Protein AF-A0A0E3RND2-F1 (afdb_monomer)

Sequence (293 aa):
MQECDFSSIGVKERQDIEEWVEKNPEILDEDLLIIQKEFDGFDDTNERLDLLALDVEGNIVVIELKRDDSGTDVNWQAIKYAAYCSTLNNDDILEIYSDYLGKVGVNSEFTKAEASKKIAEFLGTSEDDLSLNAKQRIILVTKQYRKEVLATVMWLLDNDIDVKCVRIQPYKDENTGSLYLIPTVILPPPNTEDYRIKKNEIRREQEARKKRSKFNFGMVDIQEGAELVFSQDENIKAKVVDDHHIEYNGEITSLSRSAQKILNTKYPVSGTASWKYEGETLDKRRRRFKPME

Mean predicted aligned error: 12.18 Å

Solvent-accessible surface area (backbone atoms only — not comparable to full-atom values): 16240 Å² total; per-residue (Å²): 113,44,82,56,53,48,73,82,73,72,55,42,46,74,86,40,53,47,53,49,40,67,75,41,40,58,63,73,79,48,72,55,47,75,36,38,66,59,47,50,93,51,84,99,54,91,58,63,44,53,33,35,28,30,38,60,77,33,25,36,30,37,36,43,75,38,69,50,60,85,62,83,57,52,70,59,51,52,52,49,51,34,58,60,56,63,72,48,48,60,69,55,52,25,45,49,27,10,55,38,47,20,69,73,50,81,78,44,91,47,44,50,67,60,32,37,49,54,50,16,63,67,48,74,54,52,65,92,71,71,62,51,41,88,49,60,32,37,36,43,35,24,52,43,82,50,70,67,55,55,51,51,47,52,52,38,48,77,65,78,41,52,55,37,33,35,31,44,44,44,27,37,28,87,88,78,67,48,78,45,77,48,60,42,67,62,33,69,48,84,93,43,60,71,61,48,55,53,52,49,52,53,49,52,51,50,50,55,58,68,71,48,74,82,81,45,33,63,72,54,77,44,57,72,65,41,70,32,27,32,66,94,44,72,86,45,61,32,30,30,69,47,53,66,34,27,34,44,95,90,39,82,39,39,52,30,59,51,46,20,61,75,67,73,46,94,60,92,49,63,19,44,65,39,30,20,49,96,91,38,32,44,49,58,46,43,61,70,57,43,77,88,127

InterPro domains:
  IPR011856 tRNA endonuclease-like domain superfamily [G3DSA:3.40.1350.10] (11-158)

Radius of gyration: 28.82 Å; Cα contacts (8 Å, |Δi|>4): 464; chains: 1; bounding box: 74×38×82 Å

Secondary structure (DSSP, 8-state):
-EE--GGGGT--IIIIIIHHHHH-GGGGSS-EEEEEEEE---TT----EEEEEEETTS-EEEEEEESSS--SSHHHHHHHHHHHHTT--HHHHHHHHHHHHHHHTTT----HHHHHHHHHHHHTS-GGG----SSEEEEEEES---HHHHHHHHHHHTTT-EEEEEEEEEEE-TTT--EEEEEEEEESPTT-HHHHHHHHHHHHHHHHHHHSPPP-SGGGT--TT-EEEETTEEEEEEEE-SSS-EEETTEEE-HHHHHHHHTT-SS---HHHHEEETTEEHHHHHHHHS---

Foldseek 3Di:
DAFDACVVVVHDWQVHVLVVCQVCVCLLVFQKAWQDAQDQPFPPDRHTQGTWIAGLQQAIEGEAEDRAAPDPPRVVSQVVVQVRCLPDFLVNSLVSRQVRCCVVPPRDRRHSVNSLVVSCVSNVHDSVPDDHHPHYAYEYEYQDYDPVRVVVVVVCLLVVHHYWYKHWIWDADPVPRDIDIRIDTPPPHPPCPVVSVVSVVVVVVVVVVVPDDDQFCVLLPHDFQAKKAFPVGRVFIWGHHGRAWIQGPNDIDGLQVVQCVVVVDPDTDDSQQGIDGPNDGNVVSNVVSDPDD

Structure (mmCIF, N/CA/C/O backbone):
data_AF-A0A0E3RND2-F1
#
_entry.id   AF-A0A0E3RND2-F1
#
loop_
_atom_site.group_PDB
_atom_site.id
_atom_site.type_symbol
_atom_site.label_atom_id
_atom_site.label_alt_id
_atom_site.label_comp_id
_atom_site.label_asym_id
_atom_site.label_entity_id
_atom_site.label_seq_id
_atom_site.pdbx_PDB_ins_code
_atom_site.Cartn_x
_atom_site.Cartn_y
_atom_site.Cartn_z
_atom_site.occupancy
_atom_site.B_iso_or_equiv
_atom_site.auth_seq_id
_atom_site.auth_comp_id
_atom_site.auth_asym_id
_atom_site.auth_atom_id
_atom_site.pdbx_PDB_model_num
ATOM 1 N N . MET A 1 1 ? -32.320 -10.433 6.751 1.00 83.06 1 MET A N 1
ATOM 2 C CA . MET A 1 1 ? -31.322 -9.348 6.667 1.00 83.06 1 MET A CA 1
ATOM 3 C C . MET A 1 1 ? -31.721 -8.406 5.550 1.00 83.06 1 MET A C 1
ATOM 5 O O . MET A 1 1 ? -31.913 -8.873 4.432 1.00 83.06 1 MET A O 1
ATOM 9 N N . GLN A 1 2 ? -31.875 -7.122 5.855 1.00 88.31 2 GLN A N 1
ATOM 10 C CA . GLN A 1 2 ? -32.164 -6.073 4.881 1.00 88.31 2 GLN A CA 1
ATOM 11 C C . GLN A 1 2 ? -30.957 -5.142 4.779 1.00 88.31 2 GLN A C 1
ATOM 13 O O . GLN A 1 2 ? -30.378 -4.765 5.798 1.00 88.31 2 GLN A O 1
ATOM 18 N N . GLU A 1 3 ? -30.577 -4.795 3.553 1.00 91.31 3 GLU A N 1
ATOM 19 C CA . GLU A 1 3 ? -29.554 -3.784 3.298 1.00 91.31 3 GLU A CA 1
ATOM 20 C C . GLU A 1 3 ? -30.018 -2.419 3.828 1.00 91.31 3 GLU A C 1
ATOM 22 O O . GLU A 1 3 ? -31.177 -2.040 3.645 1.00 91.31 3 GLU A O 1
ATOM 27 N N . CYS A 1 4 ? -29.126 -1.678 4.484 1.00 89.94 4 CYS A N 1
ATOM 28 C CA . CYS A 1 4 ? -29.426 -0.342 4.996 1.00 89.94 4 CYS A CA 1
ATOM 29 C C . CYS A 1 4 ? -28.261 0.635 4.785 1.00 89.94 4 CYS A C 1
ATOM 31 O O . CYS A 1 4 ? -27.182 0.260 4.331 1.00 89.94 4 CYS A O 1
ATOM 33 N N . ASP A 1 5 ? -28.465 1.901 5.145 1.00 88.50 5 ASP A N 1
ATOM 34 C CA . ASP A 1 5 ? -27.405 2.910 5.186 1.00 88.50 5 ASP A CA 1
ATOM 35 C C . ASP A 1 5 ? -26.935 3.116 6.619 1.00 88.50 5 ASP A C 1
ATOM 37 O O . ASP A 1 5 ? -27.767 3.205 7.520 1.00 88.50 5 ASP A O 1
ATOM 41 N N . PHE A 1 6 ? -25.633 3.303 6.844 1.00 88.00 6 PHE A N 1
ATOM 42 C CA . PHE A 1 6 ? -25.106 3.635 8.174 1.00 88.00 6 PHE A CA 1
ATOM 43 C C . PHE A 1 6 ? -25.811 4.845 8.808 1.00 88.00 6 PHE A C 1
ATOM 45 O O . PHE A 1 6 ? -26.151 4.824 9.989 1.00 88.00 6 PHE A O 1
ATOM 52 N N . SER A 1 7 ? -26.105 5.876 8.011 1.00 86.69 7 SER A N 1
ATOM 53 C CA . SER A 1 7 ? -26.852 7.059 8.453 1.00 86.69 7 SER A CA 1
ATOM 54 C C . SER A 1 7 ? -28.263 6.718 8.947 1.00 86.69 7 SER A C 1
ATOM 56 O O . SER A 1 7 ? -28.707 7.274 9.949 1.00 86.69 7 SER A O 1
ATOM 58 N N . SER A 1 8 ? -28.948 5.774 8.292 1.00 86.69 8 SER A N 1
ATOM 59 C CA . SER A 1 8 ? -30.318 5.362 8.634 1.00 86.69 8 SER A CA 1
ATOM 60 C C . SER A 1 8 ? -30.421 4.616 9.968 1.00 86.69 8 SER A C 1
ATOM 62 O O . SER A 1 8 ? -31.479 4.610 10.593 1.00 86.69 8 SER A O 1
ATOM 64 N N . ILE A 1 9 ? -29.317 4.022 10.427 1.00 87.44 9 ILE A N 1
ATOM 65 C CA . ILE A 1 9 ? -29.228 3.260 11.681 1.00 87.44 9 ILE A CA 1
ATOM 66 C C . ILE A 1 9 ? -28.417 3.986 12.764 1.00 87.44 9 ILE A C 1
ATOM 68 O O . ILE A 1 9 ? -28.124 3.400 13.801 1.00 87.44 9 ILE A O 1
ATOM 72 N N . GLY A 1 10 ? -28.073 5.260 12.547 1.00 87.62 10 GLY A N 1
ATOM 73 C CA . GLY A 1 10 ? -27.376 6.092 13.534 1.00 87.62 10 GLY A CA 1
ATOM 74 C C . GLY A 1 10 ? -25.893 5.766 13.723 1.00 87.62 10 GLY A C 1
ATOM 75 O O . GLY A 1 10 ? -25.282 6.309 14.640 1.00 87.62 10 GLY A O 1
ATOM 76 N N . VAL A 1 11 ? -25.323 4.935 12.851 1.00 88.38 11 VAL A N 1
ATOM 77 C CA . VAL A 1 11 ? -23.917 4.528 12.892 1.00 88.38 11 VAL A CA 1
ATOM 78 C C . VAL A 1 11 ? -23.023 5.685 12.459 1.00 88.38 11 VAL A C 1
ATOM 80 O O . VAL A 1 11 ? -23.300 6.402 11.484 1.00 88.38 11 VAL A O 1
ATOM 83 N N . LYS A 1 12 ? -21.938 5.878 13.198 1.00 89.00 12 LYS A N 1
ATOM 84 C CA . LYS A 1 12 ? -20.937 6.918 12.991 1.00 89.00 12 LYS A CA 1
ATOM 85 C C . LYS A 1 12 ? -19.584 6.296 12.682 1.00 89.00 12 LYS A C 1
ATOM 87 O O . LYS A 1 12 ? -19.264 5.201 13.114 1.00 89.00 12 LYS A O 1
ATOM 92 N N . GLU A 1 13 ? -18.783 7.047 11.941 1.00 87.44 13 GLU A N 1
ATOM 93 C CA . GLU A 1 13 ? -17.461 6.623 11.478 1.00 87.44 13 GLU A CA 1
ATOM 94 C C . GLU A 1 13 ? -16.547 6.230 12.646 1.00 87.44 13 GLU A C 1
ATOM 96 O O . GLU A 1 13 ? -16.259 5.054 12.818 1.00 87.44 13 GLU A O 1
ATOM 101 N N . ARG A 1 14 ? -16.222 7.184 13.524 1.00 88.25 14 ARG A N 1
ATOM 102 C CA . ARG A 1 14 ? -15.318 6.960 14.664 1.00 88.25 14 ARG A CA 1
ATOM 103 C C . ARG A 1 14 ? -15.918 6.146 15.806 1.00 88.25 14 ARG A C 1
ATOM 105 O O . ARG A 1 14 ? -15.252 5.328 16.413 1.00 88.25 14 ARG A O 1
ATOM 112 N N . GLN A 1 15 ? -17.188 6.391 16.139 1.00 88.81 15 GLN A N 1
ATOM 113 C CA . GLN A 1 15 ? -17.800 5.778 17.331 1.00 88.81 15 GLN A CA 1
ATOM 114 C C . GLN A 1 15 ? -18.194 4.314 17.117 1.00 88.81 15 GLN A C 1
ATOM 116 O O . GLN A 1 15 ? -18.421 3.614 18.099 1.00 88.81 15 GLN A O 1
ATOM 121 N N . ASP A 1 16 ? -18.308 3.873 15.862 1.00 91.56 16 ASP A N 1
ATOM 122 C CA . ASP A 1 16 ? -18.835 2.552 15.536 1.00 91.56 16 ASP A CA 1
ATOM 123 C C . ASP A 1 16 ? -17.977 1.836 14.481 1.00 91.56 16 ASP A C 1
ATOM 125 O O . ASP A 1 16 ? -17.440 0.774 14.769 1.00 91.56 16 ASP A O 1
ATOM 129 N N . ILE A 1 17 ? -17.819 2.392 13.270 1.00 91.25 17 ILE A N 1
ATOM 130 C CA . ILE A 1 17 ? -17.123 1.695 12.167 1.00 91.25 17 ILE A CA 1
ATOM 131 C C . ILE A 1 17 ? -15.656 1.443 12.518 1.00 91.25 17 ILE A C 1
ATOM 133 O O . ILE A 1 17 ? -15.181 0.319 12.374 1.00 91.25 17 ILE A O 1
ATOM 137 N N . GLU A 1 18 ? -14.967 2.471 13.007 1.00 94.19 18 GLU A N 1
ATOM 138 C CA . GLU A 1 18 ? -13.580 2.387 13.462 1.00 94.19 18 GLU A CA 1
ATOM 139 C C . GLU A 1 18 ? -13.417 1.367 14.585 1.00 94.19 18 GLU A C 1
ATOM 141 O O . GLU A 1 18 ? -12.589 0.473 14.472 1.00 94.19 18 GLU A O 1
ATOM 146 N N . GLU A 1 19 ? -14.284 1.403 15.598 1.00 93.88 19 GLU A N 1
ATOM 147 C CA . GLU A 1 19 ? -14.299 0.429 16.696 1.00 93.88 19 GLU A CA 1
ATOM 148 C C . GLU A 1 19 ? -14.520 -1.015 16.222 1.00 93.88 19 GLU A C 1
ATOM 150 O O . GLU A 1 19 ? -13.986 -1.957 16.812 1.00 93.88 19 GLU A O 1
ATOM 155 N N . TRP A 1 20 ? -15.347 -1.222 15.195 1.00 93.75 20 TRP A N 1
ATOM 156 C CA . TRP A 1 20 ? -15.603 -2.556 14.652 1.00 93.75 20 TRP A CA 1
ATOM 157 C C . TRP A 1 20 ? -14.411 -3.094 13.872 1.00 93.75 20 TRP A C 1
ATOM 159 O O . TRP A 1 20 ? -14.066 -4.262 14.060 1.00 93.75 20 TRP A O 1
ATOM 169 N N . VAL A 1 21 ? -13.797 -2.255 13.032 1.00 94.81 21 VAL A N 1
ATOM 170 C CA . VAL A 1 21 ? -12.615 -2.613 12.237 1.00 94.81 21 VAL A CA 1
ATOM 171 C C . VAL A 1 21 ? -11.393 -2.787 13.136 1.00 94.81 21 VAL A C 1
ATOM 173 O O . VAL A 1 21 ? -10.654 -3.744 12.959 1.00 94.81 21 VAL A O 1
ATOM 176 N N . GLU A 1 22 ? -11.211 -1.933 14.143 1.00 95.38 22 GLU A N 1
ATOM 177 C CA . GLU A 1 22 ? -10.136 -2.047 15.134 1.00 95.38 22 GLU A CA 1
ATOM 178 C C . GLU A 1 22 ? -10.171 -3.404 15.856 1.00 95.38 22 GLU A C 1
ATOM 180 O O . GLU A 1 22 ? -9.142 -4.054 16.024 1.00 95.38 22 GLU A O 1
ATOM 185 N N . LYS A 1 23 ? -11.367 -3.845 16.269 1.00 93.69 23 LYS A N 1
ATOM 186 C CA . LYS A 1 23 ? -11.555 -5.096 17.023 1.00 93.69 23 LYS A CA 1
ATOM 187 C C . LYS A 1 23 ? -11.564 -6.349 16.155 1.00 93.69 23 LYS A C 1
ATOM 189 O O . LYS A 1 23 ? -11.345 -7.429 16.694 1.00 93.69 23 LYS A O 1
ATOM 194 N N . ASN A 1 24 ? -11.884 -6.214 14.870 1.00 93.75 24 ASN A N 1
ATOM 195 C CA . ASN A 1 24 ? -12.030 -7.328 13.931 1.00 93.75 24 ASN A CA 1
ATOM 196 C C . ASN A 1 24 ? -11.416 -6.944 12.570 1.00 93.75 24 ASN A C 1
ATOM 198 O O . ASN A 1 24 ? -12.145 -6.825 11.574 1.00 93.75 24 ASN A O 1
ATOM 202 N N . PRO A 1 25 ? -10.099 -6.673 12.507 1.00 94.44 25 PRO A N 1
ATOM 203 C CA . PRO A 1 25 ? -9.454 -6.182 11.292 1.00 94.44 25 PRO A CA 1
ATOM 204 C C . PRO A 1 25 ? -9.513 -7.185 10.131 1.00 94.44 25 PRO A C 1
ATOM 206 O O . PRO A 1 25 ? -9.449 -6.774 8.973 1.00 94.44 25 PRO A O 1
ATOM 209 N N . GLU A 1 26 ? -9.749 -8.472 10.410 1.00 92.06 26 GLU A N 1
ATOM 210 C CA . GLU A 1 26 ? -9.961 -9.527 9.414 1.00 92.06 26 GLU A CA 1
ATOM 211 C C . GLU A 1 26 ? -11.139 -9.245 8.468 1.00 9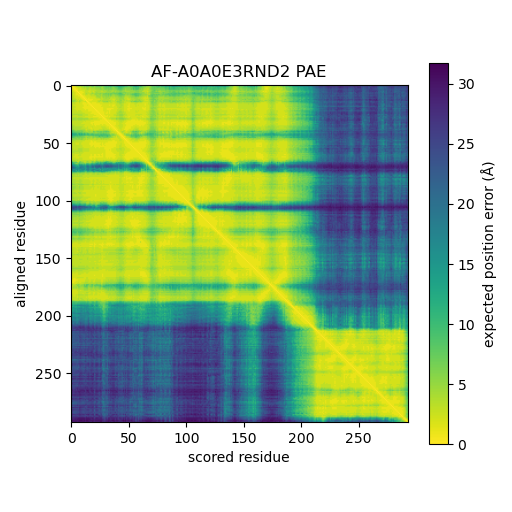2.06 26 GLU A C 1
ATOM 213 O O . GLU A 1 26 ? -11.201 -9.781 7.359 1.00 92.06 26 GLU A O 1
ATOM 218 N N . ILE A 1 27 ? -12.061 -8.351 8.853 1.00 92.88 27 ILE A N 1
ATOM 219 C CA . ILE A 1 27 ? -13.128 -7.870 7.969 1.00 92.88 27 ILE A CA 1
ATOM 220 C C . ILE A 1 27 ? -12.576 -7.196 6.701 1.00 92.88 27 ILE A C 1
ATOM 222 O O . ILE A 1 27 ? -13.283 -7.083 5.701 1.00 92.88 27 ILE A O 1
ATOM 226 N N . LEU A 1 28 ? -11.319 -6.751 6.712 1.00 94.44 28 LEU A N 1
ATOM 227 C CA . LEU A 1 28 ? -10.659 -6.137 5.565 1.00 94.44 28 LEU A CA 1
ATOM 228 C C . LEU A 1 28 ? -10.070 -7.155 4.581 1.00 94.44 28 LEU A C 1
ATOM 230 O O . LEU A 1 28 ? -9.438 -6.735 3.612 1.00 94.44 28 LEU A O 1
ATOM 234 N N . ASP A 1 29 ? -10.326 -8.456 4.768 1.00 92.00 29 ASP A N 1
ATOM 235 C CA . ASP A 1 29 ? -9.852 -9.548 3.902 1.00 92.00 29 ASP A CA 1
ATOM 236 C C . ASP A 1 29 ? -8.314 -9.640 3.865 1.00 92.00 29 ASP A C 1
ATOM 238 O O . ASP A 1 29 ? -7.711 -9.766 2.799 1.00 92.00 29 ASP A O 1
ATOM 242 N N . GLU A 1 30 ? -7.677 -9.448 5.025 1.00 91.75 30 GLU A N 1
ATOM 243 C CA . GLU A 1 30 ? -6.247 -9.665 5.278 1.00 91.75 30 GLU A CA 1
ATOM 244 C C . GLU A 1 30 ? -5.940 -9.681 6.785 1.00 91.75 30 GLU A C 1
ATOM 246 O O . GLU A 1 30 ? -6.685 -9.109 7.582 1.00 91.75 30 GLU A O 1
ATOM 251 N N . ASP A 1 31 ? -4.836 -10.330 7.160 1.00 94.06 31 ASP A N 1
ATOM 252 C CA . ASP A 1 31 ? -4.337 -10.348 8.535 1.00 94.06 31 ASP A CA 1
ATOM 253 C C . ASP A 1 31 ? -3.589 -9.042 8.830 1.00 94.06 31 ASP A C 1
ATOM 255 O O . ASP A 1 31 ? -2.583 -8.722 8.189 1.00 94.06 31 ASP A O 1
ATOM 259 N N . LEU A 1 32 ? -4.090 -8.285 9.806 1.00 97.88 32 LEU A N 1
ATOM 260 C CA . LEU A 1 32 ? -3.548 -6.988 10.202 1.00 97.88 32 LEU A CA 1
ATOM 261 C C . LEU A 1 32 ? -3.438 -6.895 11.718 1.00 97.88 32 LEU A C 1
ATOM 263 O O . LEU A 1 32 ? -4.357 -7.265 12.450 1.00 97.88 32 LEU A O 1
ATOM 267 N N . LEU A 1 33 ? -2.337 -6.313 12.179 1.00 97.50 33 LEU A N 1
ATOM 268 C CA . LEU A 1 33 ? -2.148 -5.936 13.570 1.00 97.50 33 LEU A CA 1
ATOM 269 C C . LEU A 1 33 ? -2.404 -4.441 13.719 1.00 97.50 33 LEU A C 1
ATOM 271 O O . LEU A 1 33 ? -1.578 -3.633 13.302 1.00 97.50 33 LEU A O 1
ATOM 275 N N . ILE A 1 34 ? -3.529 -4.065 14.328 1.00 98.06 34 ILE A N 1
ATOM 276 C CA . ILE A 1 34 ? -3.797 -2.662 14.660 1.00 98.06 34 ILE A CA 1
ATOM 277 C C . ILE A 1 34 ? -2.817 -2.211 15.743 1.00 98.06 34 ILE A C 1
ATOM 279 O O . ILE A 1 34 ? -2.791 -2.777 16.840 1.00 98.06 34 ILE A O 1
ATOM 283 N N . ILE A 1 35 ? -2.025 -1.186 15.426 1.00 97.25 35 ILE A N 1
ATOM 284 C CA . ILE A 1 35 ? -1.013 -0.632 16.330 1.00 97.25 35 ILE A CA 1
ATOM 285 C C . ILE A 1 35 ? -1.387 0.740 16.889 1.00 97.25 35 ILE A C 1
ATOM 287 O O . ILE A 1 35 ? -0.809 1.143 17.892 1.00 97.25 35 ILE A O 1
ATOM 291 N N . GLN A 1 36 ? -2.331 1.456 16.269 1.00 96.56 36 GLN A N 1
ATOM 292 C CA . GLN A 1 36 ? -2.868 2.716 16.785 1.00 96.56 36 GLN A CA 1
ATOM 293 C C . GLN A 1 36 ? -4.228 3.052 16.165 1.00 96.56 36 GLN A C 1
ATOM 295 O O . GLN A 1 36 ? -4.506 2.689 15.021 1.00 96.56 36 GLN A O 1
ATOM 300 N N . LYS A 1 37 ? -5.032 3.817 16.910 1.00 95.25 37 LYS A N 1
ATOM 301 C CA . LYS A 1 37 ? -6.291 4.423 16.466 1.00 95.25 37 LYS A CA 1
ATOM 302 C C . LYS A 1 37 ? -6.276 5.934 16.697 1.00 95.25 37 LYS A C 1
ATOM 304 O O . LYS A 1 37 ? -5.721 6.389 17.696 1.00 95.25 37 LYS A O 1
ATOM 309 N N . GLU A 1 38 ? -6.877 6.694 15.784 1.00 93.44 38 GLU A N 1
ATOM 310 C CA . GLU A 1 38 ? -6.841 8.163 15.754 1.00 93.44 38 GLU A CA 1
ATOM 311 C C . GLU A 1 38 ? -5.406 8.725 15.894 1.00 93.44 38 GLU A C 1
ATOM 313 O O . GLU A 1 38 ? -5.168 9.652 16.671 1.00 93.44 38 GLU A O 1
ATOM 318 N N . PHE A 1 39 ? -4.434 8.155 15.167 1.00 92.62 39 PHE A N 1
ATOM 319 C CA . PHE A 1 39 ? -3.025 8.549 15.275 1.00 92.62 39 PHE A CA 1
ATOM 320 C C . PHE A 1 39 ? -2.820 10.009 14.856 1.00 92.62 39 PHE A C 1
ATOM 322 O O . PHE A 1 39 ? -3.132 10.384 13.725 1.00 92.62 39 PHE A O 1
ATOM 329 N N . ASP A 1 40 ? -2.266 10.810 15.767 1.00 91.00 40 ASP A N 1
ATOM 330 C CA . ASP A 1 40 ? -2.041 12.250 15.615 1.00 91.00 40 ASP A CA 1
ATOM 331 C C . ASP A 1 40 ? -0.579 12.671 15.848 1.00 91.00 40 ASP A C 1
ATOM 333 O O . ASP A 1 40 ? -0.290 13.854 16.003 1.00 91.00 40 ASP A O 1
ATOM 337 N N . GLY A 1 41 ? 0.362 11.720 15.823 1.00 85.25 41 GLY A N 1
ATOM 338 C CA . GLY A 1 41 ? 1.800 11.958 16.011 1.00 85.25 41 GLY A CA 1
ATOM 339 C C . GLY A 1 41 ? 2.506 12.606 14.814 1.00 85.25 41 GLY A C 1
ATOM 340 O O . GLY A 1 41 ? 3.685 12.351 14.589 1.00 85.25 41 GLY A O 1
ATOM 341 N N . PHE A 1 42 ? 1.787 13.386 14.009 1.00 86.31 42 PHE A N 1
ATOM 342 C CA . PHE A 1 42 ? 2.324 14.072 12.839 1.00 86.31 42 PHE A CA 1
ATOM 343 C C . PHE A 1 42 ? 2.737 15.502 13.207 1.00 86.31 42 PHE A C 1
ATOM 345 O O . PHE A 1 42 ? 1.941 16.262 13.760 1.00 86.31 42 PHE A O 1
ATOM 352 N N . ASP A 1 43 ? 3.963 15.893 12.860 1.00 80.81 43 ASP A N 1
ATOM 353 C CA . ASP A 1 43 ? 4.470 17.238 13.143 1.00 80.81 43 ASP A CA 1
ATOM 354 C 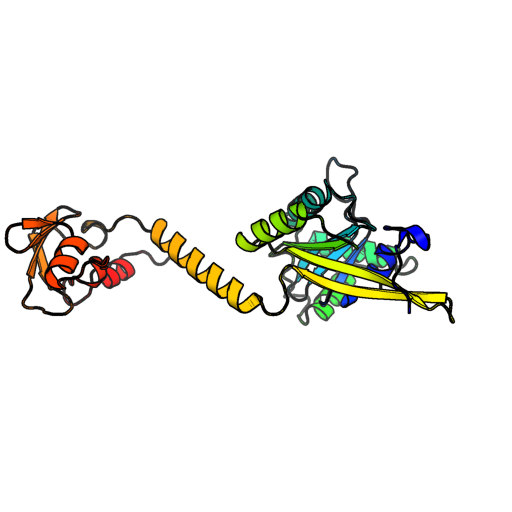C . ASP A 1 43 ? 3.656 18.334 12.430 1.00 80.81 43 ASP A C 1
ATOM 356 O O . ASP A 1 43 ? 3.209 18.176 11.291 1.00 80.81 43 ASP A O 1
ATOM 360 N N . ASP A 1 44 ? 3.499 19.479 13.102 1.00 82.38 44 ASP A N 1
ATOM 361 C CA . ASP A 1 44 ? 2.904 20.710 12.561 1.00 82.38 44 ASP A CA 1
ATOM 362 C C . ASP A 1 44 ? 1.480 20.565 11.974 1.00 82.38 44 ASP A C 1
ATOM 364 O O . ASP A 1 44 ? 1.036 21.386 11.163 1.00 82.38 44 ASP A O 1
ATOM 368 N N . THR A 1 45 ? 0.718 19.554 12.403 1.00 85.06 45 THR A N 1
ATOM 369 C CA . THR A 1 45 ? -0.658 19.326 11.947 1.00 85.06 45 THR A CA 1
ATOM 370 C C . THR A 1 45 ? -1.572 18.819 13.066 1.00 85.06 45 THR A C 1
ATOM 372 O O . THR A 1 45 ? -1.127 18.243 14.047 1.00 85.06 45 THR A O 1
ATOM 375 N N . ASN A 1 46 ? -2.880 19.053 12.922 1.00 85.25 46 ASN A N 1
ATOM 376 C CA . ASN A 1 46 ? -3.919 18.480 13.797 1.00 85.25 46 ASN A CA 1
ATOM 377 C C . ASN A 1 46 ? -4.652 17.318 13.107 1.00 85.25 46 ASN A C 1
ATOM 379 O O . ASN A 1 46 ? -5.786 16.981 13.460 1.00 85.25 46 ASN A O 1
ATOM 383 N N . GLU A 1 47 ? -4.055 16.789 12.043 1.00 89.31 47 GLU A N 1
ATOM 384 C CA . GLU A 1 47 ? -4.608 15.674 11.297 1.00 89.31 47 GLU A CA 1
ATOM 385 C C . GLU A 1 47 ? -4.539 14.379 12.095 1.00 89.31 47 GLU A C 1
ATOM 387 O O . GLU A 1 47 ? -3.673 14.195 12.946 1.00 89.31 47 GLU A O 1
ATOM 392 N N . ARG A 1 48 ? -5.503 13.500 11.821 1.00 90.88 48 ARG A N 1
ATOM 393 C CA . ARG A 1 48 ? -5.651 12.221 12.503 1.00 90.88 48 ARG A CA 1
ATOM 394 C C . ARG A 1 48 ? -5.903 11.146 11.471 1.00 90.88 48 ARG A C 1
ATOM 396 O O . ARG A 1 48 ? -6.820 11.297 10.662 1.00 90.88 48 ARG A O 1
ATOM 403 N N . LEU A 1 49 ? -5.070 10.121 11.514 1.00 93.56 49 LEU A N 1
ATOM 404 C CA . LEU A 1 49 ? -5.261 8.881 10.780 1.00 93.56 49 LEU A CA 1
ATOM 405 C C . LEU A 1 49 ? -6.219 7.994 11.577 1.00 93.56 49 LEU A C 1
ATOM 407 O O . LEU A 1 49 ? -5.969 7.761 12.759 1.00 93.56 49 LEU A O 1
ATOM 411 N N . ASP A 1 50 ? -7.283 7.503 10.940 1.00 95.12 50 ASP A N 1
ATOM 412 C CA . ASP A 1 50 ? -8.302 6.671 11.594 1.00 95.12 50 ASP A CA 1
ATOM 413 C C . ASP A 1 50 ? -7.673 5.417 12.238 1.00 95.12 50 ASP A C 1
ATOM 415 O O . ASP A 1 50 ? -7.735 5.242 13.457 1.00 95.12 50 ASP A O 1
ATOM 419 N N . LEU A 1 51 ? -6.997 4.568 11.450 1.00 97.38 51 LEU A N 1
ATOM 420 C CA . LEU A 1 51 ? -6.320 3.365 11.947 1.00 97.38 51 LEU A CA 1
ATOM 421 C C . LEU A 1 51 ? -4.936 3.180 11.309 1.00 97.38 51 LEU A C 1
ATOM 423 O O . LEU A 1 51 ? -4.760 3.288 10.093 1.00 97.38 51 LEU A O 1
ATOM 427 N N . LEU A 1 52 ? -3.956 2.836 12.143 1.00 98.06 52 LEU A N 1
ATOM 428 C CA . LEU A 1 52 ? -2.605 2.459 11.736 1.00 98.06 52 LEU A CA 1
ATOM 429 C C . LEU A 1 52 ? -2.363 0.994 12.099 1.00 98.06 52 LEU A C 1
ATOM 431 O O . LEU A 1 52 ? -2.603 0.581 13.238 1.00 98.06 52 LEU A O 1
ATOM 435 N N . ALA A 1 53 ? -1.865 0.218 11.144 1.00 98.50 53 ALA A N 1
ATOM 436 C CA . ALA A 1 53 ? -1.649 -1.211 11.312 1.00 98.50 53 ALA A CA 1
ATOM 437 C C . ALA A 1 53 ? -0.313 -1.681 10.727 1.00 98.50 53 ALA A C 1
ATOM 439 O O . ALA A 1 53 ? 0.348 -0.954 9.984 1.00 98.50 53 ALA A O 1
ATOM 440 N N . LEU A 1 54 ? 0.054 -2.917 11.056 1.00 98.38 54 LEU A N 1
ATOM 441 C CA . LEU A 1 54 ? 1.087 -3.691 10.376 1.00 98.38 54 LEU A CA 1
ATOM 442 C C . LEU A 1 54 ? 0.441 -4.851 9.619 1.00 98.38 54 LEU A C 1
ATOM 444 O O . LEU A 1 54 ? -0.484 -5.482 10.133 1.00 98.38 54 LEU A O 1
ATOM 448 N N . ASP A 1 55 ? 0.946 -5.149 8.426 1.00 97.19 55 ASP A N 1
ATOM 449 C CA . ASP A 1 55 ? 0.662 -6.420 7.759 1.00 97.19 55 ASP A CA 1
ATOM 450 C C . ASP A 1 55 ? 1.645 -7.517 8.178 1.00 97.19 55 ASP A C 1
ATOM 452 O O . ASP A 1 55 ? 2.611 -7.269 8.899 1.00 97.19 55 ASP A O 1
ATOM 456 N N . VAL A 1 56 ? 1.400 -8.742 7.714 1.00 93.94 56 VAL A N 1
ATOM 457 C CA . VAL A 1 56 ? 2.217 -9.926 8.031 1.00 93.94 56 VAL A CA 1
ATOM 458 C C . VAL A 1 56 ? 3.672 -9.846 7.548 1.00 93.94 56 VAL A C 1
ATOM 460 O O . VAL A 1 56 ? 4.487 -10.666 7.957 1.00 93.94 56 VAL A O 1
ATOM 463 N N . GLU A 1 57 ? 4.020 -8.880 6.692 1.00 94.50 57 GLU A N 1
ATOM 464 C CA . GLU A 1 57 ? 5.401 -8.605 6.271 1.00 94.50 57 GLU A CA 1
ATOM 465 C C . GLU A 1 57 ? 6.051 -7.474 7.093 1.00 94.50 57 GLU A C 1
ATOM 467 O O . GLU A 1 57 ? 7.211 -7.134 6.866 1.00 94.50 57 GLU A O 1
ATOM 472 N N . GLY A 1 58 ? 5.323 -6.877 8.042 1.00 94.19 58 GLY A N 1
ATOM 473 C CA . GLY A 1 58 ? 5.789 -5.764 8.864 1.00 94.19 58 GLY A CA 1
ATOM 474 C C . GLY A 1 58 ? 5.693 -4.404 8.172 1.00 94.19 58 GLY A C 1
ATOM 475 O O . GLY A 1 58 ? 6.248 -3.428 8.680 1.00 94.19 58 GLY A O 1
ATOM 476 N N . ASN A 1 59 ? 5.008 -4.299 7.029 1.00 97.81 59 ASN A N 1
ATOM 477 C CA . ASN A 1 59 ? 4.784 -3.017 6.363 1.00 97.81 59 ASN A CA 1
ATOM 478 C C . ASN A 1 59 ? 3.718 -2.211 7.105 1.00 97.81 59 ASN A C 1
ATOM 480 O O . ASN A 1 59 ? 2.739 -2.769 7.602 1.00 97.81 59 ASN A O 1
ATOM 484 N N . ILE A 1 60 ? 3.866 -0.885 7.115 1.00 98.06 60 ILE A N 1
ATOM 485 C CA . ILE A 1 60 ? 2.822 -0.015 7.653 1.00 98.06 60 ILE A CA 1
ATOM 486 C C . ILE A 1 60 ? 1.627 0.001 6.706 1.00 98.06 60 ILE A C 1
ATOM 488 O O . ILE A 1 60 ? 1.765 0.209 5.498 1.00 98.06 60 ILE A O 1
ATOM 492 N N . VAL A 1 61 ? 0.443 -0.146 7.286 1.00 98.44 61 VAL A N 1
ATOM 493 C CA . VAL A 1 61 ? -0.838 -0.055 6.602 1.00 98.44 61 VAL A CA 1
ATOM 494 C C . VAL A 1 61 ? -1.630 1.108 7.190 1.00 98.44 61 VAL A C 1
ATOM 496 O O . VAL A 1 61 ? -2.001 1.107 8.363 1.00 98.44 61 VAL A O 1
ATOM 499 N N . VAL A 1 62 ? -1.880 2.114 6.358 1.00 97.50 62 VAL A N 1
ATOM 500 C CA . VAL A 1 62 ? -2.727 3.271 6.665 1.00 97.50 62 VAL A CA 1
ATOM 501 C C . VAL A 1 62 ? -4.153 2.928 6.261 1.00 97.50 62 VAL A C 1
ATOM 503 O O . VAL A 1 62 ? -4.410 2.669 5.084 1.00 97.50 62 VAL A O 1
ATOM 506 N N . ILE A 1 63 ? -5.082 2.922 7.212 1.00 97.06 63 ILE A N 1
ATOM 507 C CA . ILE A 1 63 ? -6.472 2.537 6.973 1.00 97.06 63 ILE A CA 1
ATOM 508 C C . ILE A 1 63 ? -7.363 3.753 7.210 1.00 97.06 63 ILE A C 1
ATOM 510 O O . ILE A 1 63 ? -7.404 4.293 8.311 1.00 97.06 63 ILE A O 1
ATOM 514 N N . GLU A 1 64 ? -8.091 4.157 6.171 1.00 94.06 64 GLU A N 1
ATOM 515 C CA . GLU A 1 64 ? -9.007 5.296 6.215 1.00 94.06 64 GLU A CA 1
ATOM 516 C C . GLU A 1 64 ? -10.451 4.863 6.019 1.00 94.06 64 GLU A C 1
ATOM 518 O O . GLU A 1 64 ? -10.786 4.191 5.035 1.00 94.06 64 GLU A O 1
ATOM 523 N N . LEU A 1 65 ? -11.318 5.265 6.947 1.00 92.00 65 LEU A N 1
ATOM 524 C CA . LEU A 1 65 ? -12.694 4.805 7.032 1.00 92.00 65 LEU A CA 1
ATOM 525 C C . LEU A 1 65 ? -13.645 5.933 6.643 1.00 92.00 65 LEU A C 1
ATOM 527 O O . LEU A 1 65 ? -13.511 7.085 7.052 1.00 92.00 65 LEU A O 1
ATOM 531 N N . LYS A 1 66 ? -14.664 5.605 5.847 1.00 87.25 66 LYS A N 1
ATOM 532 C CA . LYS A 1 66 ? -15.765 6.523 5.556 1.00 87.25 66 LYS A CA 1
ATOM 533 C C . LYS A 1 66 ? -17.119 5.868 5.682 1.00 87.25 66 LYS A C 1
ATOM 535 O O . LYS A 1 66 ? -17.368 4.771 5.181 1.00 87.25 66 LYS A O 1
ATOM 540 N N . ARG A 1 67 ? -18.048 6.602 6.289 1.00 84.62 67 ARG A N 1
ATOM 541 C CA . ARG A 1 67 ? -19.447 6.174 6.380 1.00 84.62 67 ARG A CA 1
ATOM 542 C C . ARG A 1 67 ? -20.183 6.203 5.028 1.00 84.62 67 ARG A C 1
ATOM 544 O O . ARG A 1 67 ? -21.111 5.425 4.821 1.00 84.62 67 ARG A O 1
ATOM 551 N N . ASP A 1 68 ? -19.822 7.105 4.122 1.00 78.62 68 ASP A N 1
ATOM 552 C CA . ASP A 1 68 ? -20.510 7.319 2.841 1.00 78.62 68 ASP A CA 1
ATOM 553 C C . ASP A 1 68 ? -19.537 7.748 1.719 1.00 78.62 68 ASP A C 1
ATOM 555 O O . ASP A 1 68 ? -18.318 7.600 1.845 1.00 78.62 68 ASP A O 1
ATOM 559 N N . ASP A 1 69 ? -20.074 8.224 0.591 1.00 69.50 69 ASP A N 1
ATOM 560 C CA . ASP A 1 69 ? -19.325 8.635 -0.601 1.00 69.50 69 ASP A CA 1
ATOM 561 C C . ASP A 1 69 ? -18.894 10.118 -0.597 1.00 69.50 69 ASP A C 1
ATOM 563 O O . ASP A 1 69 ? -18.365 10.605 -1.603 1.00 69.50 69 ASP A O 1
ATOM 567 N N . SER A 1 70 ? -19.069 10.839 0.523 1.00 58.94 70 SER A N 1
ATOM 568 C CA . SER A 1 70 ? -18.785 12.284 0.653 1.00 58.94 70 SER A CA 1
ATOM 569 C C . SER A 1 70 ? -17.312 12.678 0.442 1.00 58.94 70 SER A C 1
ATOM 571 O O . SER A 1 70 ? -16.970 13.859 0.343 1.00 58.94 70 SER A O 1
ATOM 573 N N . GLY A 1 71 ? -16.420 11.697 0.319 1.00 55.75 71 GLY A N 1
ATOM 574 C CA . GLY A 1 71 ? -14.975 11.859 0.318 1.00 55.75 71 GLY A CA 1
ATOM 575 C C . GLY A 1 71 ? -14.363 12.363 -0.984 1.00 55.75 71 GLY A C 1
ATOM 576 O O . GLY A 1 71 ? -13.932 11.563 -1.818 1.00 55.75 71 GLY A O 1
ATOM 577 N N . THR A 1 72 ? -14.285 13.684 -1.177 1.00 53.94 72 THR A N 1
ATOM 578 C CA . THR A 1 72 ? -13.446 14.304 -2.242 1.00 53.94 72 THR A CA 1
ATOM 579 C C . THR A 1 72 ? -11.995 14.428 -1.822 1.00 53.94 72 THR A C 1
ATOM 581 O O . THR A 1 72 ? -11.116 14.337 -2.673 1.00 53.94 72 THR A O 1
ATOM 584 N N . ASP A 1 73 ? -11.758 14.456 -0.513 1.00 61.09 73 ASP A N 1
ATOM 585 C CA . ASP A 1 73 ? -10.429 14.623 0.074 1.00 61.09 73 ASP A CA 1
ATOM 586 C C . ASP A 1 73 ? -9.807 13.318 0.605 1.00 61.09 73 ASP A C 1
ATOM 588 O O . ASP A 1 73 ? -8.627 13.298 0.948 1.00 61.09 73 ASP A O 1
ATOM 592 N N . VAL A 1 74 ? -10.556 12.206 0.604 1.00 61.12 74 VAL A N 1
ATOM 593 C CA . VAL A 1 74 ? -10.139 10.920 1.212 1.00 61.12 74 VAL A CA 1
ATOM 594 C C . VAL A 1 74 ? -8.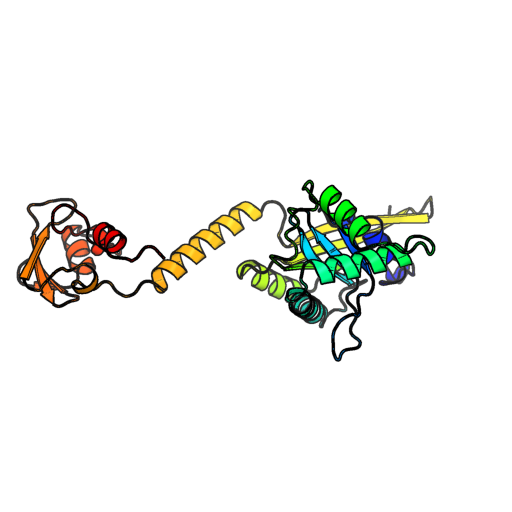854 10.373 0.596 1.00 61.12 74 VAL A C 1
ATOM 596 O O . VAL A 1 74 ? -7.968 9.916 1.310 1.00 61.12 74 VAL A O 1
ATOM 599 N N . ASN A 1 75 ? -8.711 10.479 -0.729 1.00 65.62 75 ASN A N 1
ATOM 600 C CA . ASN A 1 75 ? -7.508 10.008 -1.420 1.00 65.62 75 ASN A CA 1
ATOM 601 C C . ASN A 1 75 ? -6.254 10.748 -0.954 1.00 65.62 75 ASN A C 1
ATOM 603 O O . ASN A 1 75 ? -5.199 10.141 -0.796 1.00 65.62 75 ASN A O 1
ATOM 607 N N . TRP A 1 76 ? -6.354 12.064 -0.760 1.00 76.81 76 TRP A N 1
ATOM 608 C CA . TRP A 1 76 ? -5.193 12.872 -0.411 1.00 76.81 76 TRP A CA 1
ATOM 609 C C . TRP A 1 76 ? -4.797 12.691 1.047 1.00 76.81 76 TRP A C 1
ATOM 611 O O . TRP A 1 76 ? -3.607 12.698 1.335 1.00 76.81 76 TRP A O 1
ATOM 621 N N . GLN A 1 77 ? -5.757 12.478 1.948 1.00 86.06 77 GLN A N 1
ATOM 622 C CA . GLN A 1 77 ? -5.460 12.181 3.350 1.00 86.06 77 GLN A CA 1
ATOM 623 C C . GLN A 1 77 ? -4.665 10.882 3.483 1.00 86.06 77 GLN A C 1
ATOM 625 O O . GLN A 1 77 ? -3.548 10.913 3.990 1.00 86.06 77 GLN A O 1
ATOM 630 N N . ALA A 1 78 ? -5.161 9.784 2.910 1.00 90.69 78 ALA A N 1
ATOM 631 C CA . ALA A 1 78 ? -4.487 8.493 3.011 1.00 90.69 78 ALA A CA 1
ATOM 632 C C . ALA A 1 78 ? -3.069 8.504 2.406 1.00 90.69 78 ALA A C 1
ATOM 634 O O . ALA A 1 78 ? -2.139 7.947 2.985 1.00 90.69 78 ALA A O 1
ATOM 635 N N . ILE A 1 79 ? -2.871 9.189 1.270 1.00 91.94 79 ILE A N 1
ATOM 636 C CA . ILE A 1 79 ? -1.540 9.338 0.654 1.00 91.94 79 ILE A CA 1
ATOM 637 C C . ILE A 1 79 ? -0.605 10.168 1.540 1.00 91.94 79 ILE A C 1
ATOM 639 O O . ILE A 1 79 ? 0.563 9.812 1.691 1.00 91.94 79 ILE A O 1
ATOM 643 N N . LYS A 1 80 ? -1.093 11.270 2.124 1.00 92.00 80 LYS A N 1
ATOM 644 C CA . LYS A 1 80 ? -0.292 12.085 3.047 1.00 92.00 80 LYS A CA 1
ATOM 645 C C . LYS A 1 80 ? 0.124 11.280 4.269 1.00 92.00 80 LYS A C 1
ATOM 647 O O . LYS A 1 80 ? 1.297 11.299 4.614 1.00 92.00 80 LYS A O 1
ATOM 652 N N . TYR A 1 81 ? -0.802 10.536 4.866 1.00 94.19 81 TYR A N 1
ATOM 653 C CA . TYR A 1 81 ? -0.510 9.700 6.025 1.00 94.19 81 TYR A CA 1
ATOM 654 C C . TYR A 1 81 ? 0.484 8.593 5.688 1.00 94.19 81 TYR A C 1
ATOM 656 O O . TYR A 1 81 ? 1.440 8.410 6.431 1.00 94.19 81 TYR A O 1
ATOM 664 N N . ALA A 1 82 ? 0.360 7.939 4.530 1.00 95.12 82 ALA A N 1
ATOM 665 C CA . ALA A 1 82 ? 1.372 6.986 4.075 1.00 95.12 82 ALA A CA 1
ATOM 666 C C . ALA A 1 82 ? 2.753 7.647 3.923 1.00 95.12 82 ALA A C 1
ATOM 668 O O . ALA A 1 82 ? 3.761 7.078 4.335 1.00 95.12 82 ALA A O 1
ATOM 669 N N . ALA A 1 83 ? 2.812 8.872 3.390 1.00 94.19 83 ALA A N 1
ATOM 670 C CA . ALA A 1 83 ? 4.062 9.616 3.282 1.00 94.19 83 ALA A CA 1
ATOM 671 C C . ALA A 1 83 ? 4.641 9.988 4.659 1.00 94.19 83 ALA A C 1
ATOM 673 O O . ALA A 1 83 ? 5.838 9.813 4.866 1.00 94.19 83 ALA A O 1
ATOM 674 N N . TYR A 1 84 ? 3.821 10.438 5.610 1.00 94.12 84 TYR A N 1
ATOM 675 C CA . TYR A 1 84 ? 4.262 10.716 6.981 1.00 94.12 84 TYR A CA 1
ATOM 676 C C . TYR A 1 84 ? 4.768 9.445 7.669 1.00 94.12 84 TYR A C 1
ATOM 678 O O . TYR A 1 84 ? 5.854 9.433 8.234 1.00 94.12 84 TYR A O 1
ATOM 686 N N . CYS A 1 85 ? 4.038 8.338 7.545 1.00 95.56 85 CYS A N 1
ATOM 687 C CA . CYS A 1 85 ? 4.433 7.064 8.130 1.00 95.56 85 CYS A CA 1
ATOM 688 C C . CYS A 1 85 ? 5.673 6.442 7.473 1.00 95.56 85 CYS A C 1
ATOM 690 O O . CYS A 1 85 ? 6.303 5.583 8.081 1.00 95.56 85 CYS A O 1
ATOM 692 N N . SER A 1 86 ? 6.065 6.866 6.267 1.00 95.81 86 SER A N 1
ATOM 693 C CA . SER A 1 86 ? 7.270 6.355 5.595 1.00 95.81 86 SER A CA 1
ATOM 694 C C . SER A 1 86 ? 8.579 6.685 6.316 1.00 95.81 86 SER A C 1
ATOM 696 O O . SER A 1 86 ? 9.596 6.047 6.054 1.00 95.81 86 SER A O 1
ATOM 698 N N . THR A 1 87 ? 8.564 7.659 7.230 1.00 94.25 87 THR A N 1
ATOM 699 C CA . THR A 1 87 ? 9.740 8.035 8.024 1.00 94.25 87 THR A CA 1
ATOM 700 C C . THR A 1 87 ? 9.850 7.267 9.337 1.00 94.25 87 THR A C 1
ATOM 702 O O . THR A 1 87 ? 10.876 7.389 10.001 1.00 94.25 87 THR A O 1
ATOM 705 N N . LEU A 1 88 ? 8.824 6.494 9.714 1.00 96.25 88 LEU A N 1
ATOM 706 C CA . LEU A 1 88 ? 8.815 5.730 10.959 1.00 96.25 88 LEU A CA 1
ATOM 707 C C . LEU A 1 88 ? 9.839 4.597 10.896 1.00 96.25 88 LEU A C 1
ATOM 709 O O . LEU A 1 88 ? 9.817 3.769 9.983 1.00 96.25 88 LEU A O 1
ATOM 713 N N . ASN A 1 89 ? 10.717 4.547 11.887 1.00 96.12 89 ASN A N 1
ATOM 714 C CA . ASN A 1 89 ? 11.646 3.443 12.081 1.00 96.12 89 ASN A CA 1
ATOM 715 C C . ASN A 1 89 ? 11.071 2.407 13.071 1.00 96.12 89 ASN A C 1
ATOM 717 O O . ASN A 1 89 ? 9.998 2.599 13.644 1.00 96.12 89 ASN A O 1
ATOM 721 N N . ASN A 1 90 ? 11.786 1.297 13.282 1.00 96.12 90 ASN A N 1
ATOM 722 C CA . ASN A 1 90 ? 11.351 0.240 14.199 1.00 96.12 90 ASN A CA 1
ATOM 723 C C . ASN A 1 90 ? 11.044 0.759 15.618 1.00 96.12 90 ASN A C 1
ATOM 725 O O . ASN A 1 90 ? 10.042 0.358 16.201 1.00 96.12 90 ASN A O 1
ATOM 729 N N . ASP A 1 91 ? 11.890 1.627 16.178 1.00 96.69 91 ASP A N 1
ATOM 730 C CA . ASP A 1 91 ? 11.735 2.136 17.545 1.00 96.69 91 ASP A CA 1
ATOM 731 C C . ASP A 1 91 ? 10.512 3.054 17.687 1.00 96.69 91 ASP A C 1
ATOM 733 O O . ASP A 1 91 ? 9.819 2.979 18.705 1.00 96.69 91 ASP A O 1
ATOM 737 N N . ASP A 1 92 ? 10.204 3.843 16.649 1.00 97.00 92 ASP A N 1
ATOM 738 C CA . ASP A 1 92 ? 8.996 4.676 16.595 1.00 97.00 92 ASP A CA 1
ATOM 739 C C . ASP A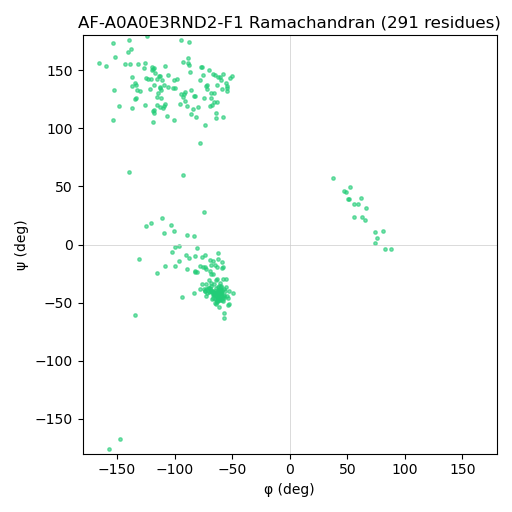 1 92 ? 7.737 3.793 16.604 1.00 97.00 92 ASP A C 1
ATOM 741 O O . ASP A 1 92 ? 6.785 4.044 17.338 1.00 97.00 92 ASP A O 1
ATOM 745 N N . ILE A 1 93 ? 7.735 2.713 15.814 1.00 97.75 93 ILE A N 1
ATOM 746 C CA . ILE A 1 93 ? 6.596 1.785 15.714 1.00 97.75 93 ILE A CA 1
ATOM 747 C C . ILE A 1 93 ? 6.380 1.033 17.028 1.00 97.75 93 ILE A C 1
ATOM 749 O O . ILE A 1 93 ? 5.238 0.861 17.462 1.00 97.75 93 ILE A O 1
ATOM 753 N N . LEU A 1 94 ? 7.467 0.612 17.680 1.00 97.38 94 LEU A N 1
ATOM 754 C CA . LEU A 1 94 ? 7.405 -0.020 18.996 1.00 97.38 94 LEU A CA 1
ATOM 755 C C . LEU A 1 94 ? 6.826 0.927 20.049 1.00 97.38 94 LEU A C 1
ATOM 757 O O . LEU A 1 94 ? 6.034 0.476 20.871 1.00 97.38 94 LEU A O 1
ATOM 761 N N . GLU A 1 95 ? 7.181 2.214 20.002 1.00 96.44 95 GLU A N 1
ATOM 762 C CA . GLU A 1 95 ? 6.625 3.250 20.883 1.00 96.44 95 GLU A CA 1
ATOM 763 C C . GLU A 1 95 ? 5.131 3.455 20.656 1.00 96.44 95 GLU A C 1
ATOM 765 O O . GLU A 1 95 ? 4.335 3.354 21.590 1.00 96.44 95 GLU A O 1
ATOM 770 N N . ILE A 1 96 ? 4.743 3.656 19.392 1.00 96.62 96 ILE A N 1
ATOM 771 C CA . ILE A 1 96 ? 3.347 3.831 18.987 1.00 96.62 96 ILE A CA 1
ATOM 772 C C . ILE A 1 96 ? 2.501 2.663 19.499 1.00 96.62 96 ILE A C 1
ATOM 774 O O . ILE A 1 96 ? 1.430 2.879 20.077 1.00 96.62 96 ILE A O 1
ATOM 778 N N . TYR A 1 97 ? 2.988 1.432 19.317 1.00 96.94 97 TYR A N 1
ATOM 779 C CA . TYR A 1 97 ? 2.238 0.251 19.712 1.00 96.94 97 TYR A CA 1
ATOM 780 C C . TYR A 1 97 ? 2.215 0.039 21.229 1.00 96.94 97 TYR A C 1
ATOM 782 O O . TYR A 1 97 ? 1.165 -0.307 21.775 1.00 96.94 97 TYR A O 1
ATOM 790 N N . SER A 1 98 ? 3.324 0.280 21.939 1.00 95.19 98 SER A N 1
ATOM 791 C CA . SER A 1 98 ? 3.338 0.189 23.405 1.00 95.19 98 SER A CA 1
ATOM 792 C C . SER A 1 98 ? 2.384 1.198 24.045 1.00 95.19 98 SER A C 1
ATOM 794 O O . SER A 1 98 ? 1.621 0.839 24.945 1.00 95.19 98 SER A O 1
ATOM 796 N N . ASP A 1 99 ? 2.338 2.424 23.523 1.00 93.81 99 ASP A N 1
ATOM 797 C CA . ASP A 1 99 ? 1.428 3.467 23.998 1.00 93.81 99 ASP A CA 1
ATOM 798 C C . ASP A 1 99 ? -0.034 3.102 23.740 1.00 93.81 99 ASP A C 1
ATOM 800 O O . ASP A 1 99 ? -0.906 3.305 24.592 1.00 93.81 99 ASP A O 1
ATOM 804 N N . TYR A 1 100 ? -0.318 2.540 22.565 1.00 94.44 100 TYR A N 1
ATOM 805 C CA . TYR A 1 100 ? -1.648 2.057 22.221 1.00 94.44 100 TYR A CA 1
ATOM 806 C C . TYR A 1 100 ? -2.106 0.926 23.150 1.00 94.44 100 TYR A C 1
ATOM 808 O O . TYR A 1 100 ? -3.207 0.988 23.705 1.00 94.44 100 TYR A O 1
ATOM 816 N N . LEU A 1 101 ? -1.247 -0.064 23.402 1.00 91.56 101 LEU A N 1
ATOM 817 C CA . LEU A 1 101 ? -1.539 -1.155 24.333 1.00 91.56 101 LEU A CA 1
ATOM 818 C C . LEU A 1 101 ? -1.789 -0.646 25.757 1.00 91.56 101 LEU A C 1
ATOM 820 O O . LEU A 1 101 ? -2.710 -1.132 26.413 1.00 91.56 101 LEU A O 1
ATOM 824 N N . GLY A 1 102 ? -1.040 0.360 26.216 1.00 87.75 102 GLY A N 1
ATOM 825 C CA . GLY A 1 102 ? -1.266 1.000 27.516 1.00 87.75 102 GLY A CA 1
ATOM 826 C C . GLY A 1 102 ? -2.638 1.680 27.630 1.00 87.75 102 GLY A C 1
ATOM 827 O O . GLY A 1 102 ? -3.281 1.608 28.680 1.00 87.75 102 GLY A O 1
ATOM 828 N N . LYS A 1 103 ? -3.128 2.291 26.540 1.00 86.44 103 LYS A N 1
ATOM 829 C CA . LYS A 1 103 ? -4.460 2.924 26.478 1.00 86.44 103 LYS A CA 1
ATOM 830 C C . LYS A 1 103 ? -5.598 1.899 26.452 1.00 86.44 103 LYS A C 1
ATOM 832 O O . LYS A 1 103 ? -6.611 2.099 27.120 1.00 86.44 103 LYS A O 1
ATOM 837 N N . VAL A 1 104 ? -5.447 0.815 25.688 1.00 81.19 104 VAL A N 1
ATOM 838 C CA . VAL A 1 104 ? -6.481 -0.228 25.533 1.00 81.19 104 VAL A CA 1
ATOM 839 C C . VAL A 1 104 ? -6.516 -1.173 26.744 1.00 81.19 104 VAL A C 1
ATOM 841 O O . VAL A 1 104 ? -7.584 -1.581 27.202 1.00 81.19 104 VAL A O 1
ATOM 844 N N . GLY A 1 105 ? -5.352 -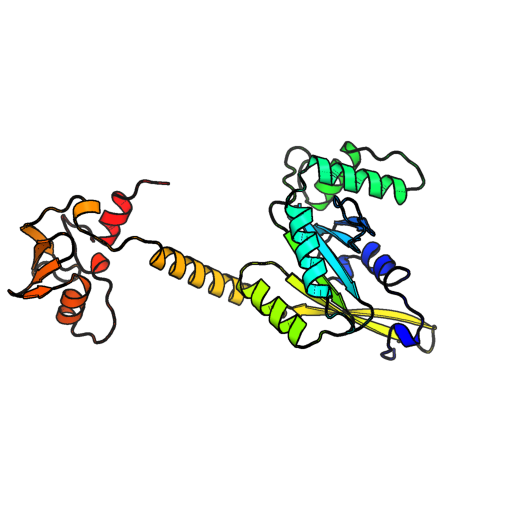1.509 27.297 1.00 66.44 105 GLY A N 1
ATOM 845 C CA . GLY A 1 105 ? -5.162 -2.483 28.370 1.00 66.44 105 GLY A CA 1
ATOM 846 C C . GLY A 1 105 ? -5.164 -1.882 29.776 1.00 66.44 105 GLY A C 1
ATOM 847 O O . GLY A 1 105 ? -4.175 -2.017 30.482 1.00 66.44 105 GLY A O 1
ATOM 848 N N . VAL A 1 106 ? -6.259 -1.234 30.194 1.00 59.47 106 VAL A N 1
ATOM 849 C CA . VAL A 1 106 ? -6.567 -0.865 31.602 1.00 59.47 106 VAL A CA 1
ATOM 850 C C . VAL A 1 106 ? -5.335 -0.424 32.437 1.00 59.47 106 VAL A C 1
ATOM 852 O O . VAL A 1 106 ? -5.065 -0.982 33.499 1.00 59.47 106 VAL A O 1
ATOM 855 N N . ASN A 1 107 ? -4.599 0.601 31.988 1.00 53.94 107 ASN A N 1
ATOM 856 C CA . ASN A 1 107 ? -3.532 1.279 32.751 1.00 53.94 107 ASN A CA 1
ATOM 857 C C . ASN A 1 107 ? -2.384 0.387 33.285 1.00 53.94 107 ASN A C 1
ATOM 859 O O . ASN A 1 107 ? -1.843 0.661 34.359 1.00 53.94 107 ASN A O 1
ATOM 863 N N . SER A 1 108 ? -1.966 -0.653 32.563 1.00 65.44 108 SER A N 1
ATOM 864 C CA . SER A 1 108 ? -0.617 -1.209 32.750 1.00 65.44 108 SER A CA 1
ATOM 865 C C . SER A 1 108 ? 0.352 -0.532 31.781 1.00 65.44 108 SER A C 1
ATOM 867 O O . SER A 1 108 ? 0.058 -0.464 30.589 1.00 65.44 108 SER A O 1
ATOM 869 N N . GLU A 1 109 ? 1.492 -0.035 32.272 1.00 73.69 109 GLU A N 1
ATOM 870 C CA . GLU A 1 109 ? 2.584 0.415 31.399 1.00 73.69 109 GLU A CA 1
ATOM 871 C C . GLU A 1 109 ? 3.018 -0.763 30.521 1.00 73.69 109 GLU A C 1
ATOM 873 O O . GLU A 1 109 ? 3.568 -1.740 31.025 1.00 73.69 109 GLU A O 1
ATOM 878 N N . PHE A 1 110 ? 2.720 -0.685 29.223 1.00 86.62 110 PHE A N 1
ATOM 879 C CA . PHE A 1 110 ? 3.243 -1.617 28.234 1.00 86.62 110 PHE A CA 1
ATOM 880 C C . PHE A 1 110 ? 4.606 -1.119 27.775 1.00 86.62 110 PHE A C 1
ATOM 882 O O . PHE A 1 110 ? 4.791 0.055 27.464 1.00 86.62 110 PHE A O 1
ATOM 889 N N . THR A 1 111 ? 5.573 -2.020 27.738 1.00 92.50 111 THR A N 1
ATOM 890 C CA . THR A 1 111 ? 6.944 -1.710 27.334 1.00 92.50 111 THR A CA 1
ATOM 891 C C . THR A 1 111 ? 7.154 -1.966 25.843 1.00 92.50 111 THR A C 1
ATOM 893 O O . THR A 1 111 ? 6.487 -2.813 25.242 1.00 92.50 111 THR A O 1
ATOM 896 N N . LYS A 1 112 ? 8.159 -1.309 25.245 1.00 94.62 112 LYS A N 1
ATOM 897 C CA . LYS A 1 112 ? 8.604 -1.615 23.871 1.00 94.62 112 LYS A CA 1
ATOM 898 C C . LYS A 1 112 ? 8.988 -3.094 23.693 1.00 94.62 112 LYS A C 1
ATOM 900 O O . LYS A 1 112 ? 8.792 -3.640 22.615 1.00 94.62 112 LYS A O 1
ATOM 905 N N . ALA A 1 113 ? 9.471 -3.767 24.742 1.00 93.44 113 ALA A N 1
ATOM 906 C CA . ALA A 1 113 ? 9.788 -5.199 24.703 1.00 93.44 113 ALA A CA 1
ATOM 907 C C . ALA A 1 113 ? 8.529 -6.076 24.557 1.00 93.44 113 ALA A C 1
ATOM 909 O O . ALA A 1 113 ? 8.508 -7.031 23.787 1.00 93.44 113 ALA A O 1
ATOM 910 N N . GLU A 1 114 ? 7.439 -5.738 25.247 1.00 93.50 114 GLU A N 1
ATOM 911 C CA . GLU A 1 114 ? 6.167 -6.460 25.102 1.00 93.50 114 GLU A CA 1
ATOM 912 C C . GLU A 1 114 ? 5.507 -6.193 23.745 1.00 93.50 114 GLU A C 1
ATOM 914 O O . GLU A 1 114 ? 4.934 -7.110 23.152 1.00 93.50 114 GLU A O 1
ATOM 919 N N . ALA A 1 115 ? 5.615 -4.959 23.243 1.00 95.50 115 ALA A N 1
ATOM 920 C CA . ALA A 1 115 ? 5.196 -4.604 21.891 1.00 95.50 115 ALA A CA 1
ATOM 921 C C . ALA A 1 115 ? 5.994 -5.395 20.839 1.00 95.50 115 ALA A C 1
ATOM 923 O O . ALA A 1 115 ? 5.393 -6.021 19.967 1.00 95.50 115 ALA A O 1
ATOM 924 N N . SER A 1 116 ? 7.324 -5.441 20.978 1.00 96.06 116 SER A N 1
ATOM 925 C CA . SER A 1 116 ? 8.243 -6.220 20.135 1.00 96.06 116 SER A CA 1
ATOM 926 C C . SER A 1 116 ? 7.829 -7.685 20.066 1.00 96.06 116 SER A C 1
ATOM 928 O O . SER A 1 116 ? 7.588 -8.208 18.979 1.00 96.06 116 SER A O 1
ATOM 930 N N . LYS A 1 117 ? 7.618 -8.322 21.222 1.00 94.88 117 LYS A N 1
ATOM 931 C CA . LYS A 1 117 ? 7.169 -9.712 21.295 1.00 94.88 117 LYS A CA 1
ATOM 932 C C . LYS A 1 117 ? 5.849 -9.954 20.559 1.00 94.88 117 LYS A C 1
ATOM 934 O O . LYS A 1 117 ? 5.736 -10.916 19.807 1.00 94.88 117 LYS A O 1
ATOM 939 N N . LYS A 1 118 ? 4.850 -9.088 20.754 1.00 95.12 118 LYS A N 1
ATOM 940 C CA . LYS A 1 118 ? 3.540 -9.207 20.088 1.00 95.12 118 LYS A CA 1
ATOM 941 C C . LYS A 1 118 ? 3.634 -9.028 18.574 1.00 95.12 118 LYS A C 1
ATOM 943 O O . LYS A 1 118 ? 2.971 -9.756 17.840 1.00 95.12 118 LYS A O 1
ATOM 948 N N . ILE A 1 119 ? 4.454 -8.085 18.109 1.00 95.62 119 ILE A N 1
ATOM 949 C CA . ILE A 1 119 ? 4.712 -7.897 16.677 1.00 95.62 119 ILE A CA 1
ATOM 950 C C . ILE A 1 119 ? 5.428 -9.130 16.118 1.00 95.62 119 ILE A C 1
ATOM 952 O O . ILE A 1 119 ? 4.996 -9.667 15.106 1.00 95.62 119 ILE A O 1
ATOM 956 N N . ALA A 1 120 ? 6.464 -9.634 16.790 1.00 90.19 120 ALA A N 1
ATOM 957 C CA . ALA A 1 120 ? 7.190 -10.828 16.362 1.00 90.19 120 ALA A CA 1
ATOM 958 C C . ALA A 1 120 ? 6.277 -12.067 16.278 1.00 90.19 120 ALA A C 1
ATOM 960 O O . ALA A 1 120 ? 6.331 -12.802 15.291 1.00 90.19 120 ALA A O 1
ATOM 961 N N . GLU A 1 121 ? 5.383 -12.255 17.258 1.00 92.69 121 GLU A N 1
ATOM 962 C CA . GLU A 1 121 ? 4.348 -13.298 17.242 1.00 92.69 121 GLU A CA 1
ATOM 963 C C . GLU A 1 121 ? 3.409 -13.161 16.033 1.00 92.69 121 GLU A C 1
ATOM 965 O O . GLU A 1 121 ? 3.118 -14.160 15.375 1.00 92.69 121 GLU A O 1
ATOM 970 N N . PHE A 1 122 ? 2.965 -11.942 15.714 1.00 93.00 122 PHE A N 1
ATOM 971 C CA . PHE A 1 122 ? 2.100 -11.669 14.563 1.00 93.00 122 PHE A CA 1
ATOM 972 C C . PHE A 1 122 ? 2.802 -11.912 13.216 1.00 93.00 122 PHE A C 1
ATOM 974 O O . PHE A 1 122 ? 2.227 -12.535 12.328 1.00 93.00 122 PHE A O 1
ATOM 981 N N . LEU A 1 123 ? 4.056 -11.475 13.081 1.00 91.06 123 LEU A N 1
ATOM 982 C CA . LEU A 1 123 ? 4.866 -11.658 11.871 1.00 91.06 123 LEU A CA 1
ATOM 983 C C . LEU A 1 123 ? 5.415 -13.090 11.722 1.00 91.06 123 LEU A C 1
ATOM 985 O O . LEU A 1 123 ? 5.973 -13.439 10.683 1.00 91.06 123 LEU A O 1
ATOM 989 N N . GLY A 1 124 ? 5.302 -13.924 12.762 1.00 89.06 124 GLY A N 1
ATOM 990 C CA . GLY A 1 124 ? 5.865 -15.275 12.776 1.00 89.06 124 GLY A CA 1
ATOM 991 C C . GLY A 1 124 ? 7.399 -15.301 12.745 1.00 89.06 124 GLY A C 1
ATOM 992 O O . GLY A 1 124 ? 7.980 -16.235 12.190 1.00 89.06 124 GLY A O 1
ATOM 993 N N . THR A 1 125 ? 8.052 -14.287 13.323 1.00 86.44 125 THR A N 1
ATOM 994 C CA . THR A 1 125 ? 9.518 -14.124 13.346 1.00 86.44 125 THR A CA 1
ATOM 995 C C . THR A 1 125 ? 10.057 -13.984 14.778 1.00 86.44 125 THR A C 1
ATOM 997 O O . THR A 1 125 ? 9.303 -14.060 15.748 1.00 86.44 125 THR A O 1
ATOM 1000 N N . SER A 1 126 ? 11.375 -13.835 14.932 1.00 82.50 126 SER A N 1
ATOM 1001 C CA . SER A 1 126 ? 12.016 -13.525 16.214 1.00 82.50 126 SER A CA 1
ATOM 1002 C C . SER A 1 126 ? 12.077 -12.011 16.457 1.00 82.50 126 SER A C 1
ATOM 1004 O O . SER A 1 126 ? 12.095 -11.225 15.512 1.00 82.50 126 SER A O 1
ATOM 1006 N N . GLU A 1 127 ? 12.133 -11.589 17.722 1.00 84.19 127 GLU A N 1
ATOM 1007 C CA . GLU A 1 127 ? 12.258 -10.165 18.081 1.00 84.19 127 GLU A CA 1
ATOM 1008 C C . GLU A 1 127 ? 13.541 -9.522 17.521 1.00 84.19 127 GLU A C 1
ATOM 1010 O O . GLU A 1 127 ? 13.531 -8.356 17.131 1.00 84.19 127 GLU A O 1
ATOM 1015 N N . ASP A 1 128 ? 14.629 -10.294 17.419 1.00 79.38 128 ASP A N 1
ATOM 1016 C CA . ASP A 1 128 ? 15.921 -9.827 16.900 1.00 79.38 128 ASP A CA 1
ATOM 1017 C C . ASP A 1 128 ? 15.907 -9.610 15.372 1.00 79.38 128 ASP A C 1
ATOM 1019 O O . ASP A 1 128 ? 16.724 -8.854 14.845 1.00 79.38 128 ASP A O 1
ATOM 1023 N N . ASP A 1 129 ? 14.968 -10.245 14.661 1.00 83.00 129 ASP A N 1
ATOM 1024 C CA . ASP A 1 129 ? 14.843 -10.205 13.197 1.00 83.00 129 ASP A CA 1
ATOM 1025 C C . ASP A 1 129 ? 13.755 -9.227 12.711 1.00 83.00 129 ASP A C 1
ATOM 1027 O O . ASP A 1 129 ? 13.374 -9.244 11.536 1.00 83.00 129 ASP A O 1
ATOM 1031 N N . LEU A 1 130 ? 13.220 -8.374 13.593 1.00 83.44 130 LEU A N 1
ATOM 1032 C CA . LEU A 1 130 ? 12.177 -7.415 13.231 1.00 83.44 130 LEU A CA 1
ATOM 1033 C C . LEU A 1 130 ? 12.686 -6.394 12.202 1.00 83.44 130 LEU A C 1
ATOM 1035 O O . LEU A 1 130 ? 13.510 -5.525 12.492 1.00 83.44 130 LEU A O 1
ATOM 1039 N N . SER A 1 131 ? 12.128 -6.453 10.994 1.00 90.75 131 SER A N 1
ATOM 1040 C CA . SER A 1 131 ? 12.303 -5.445 9.950 1.00 90.75 131 SER A CA 1
ATOM 1041 C C . SER A 1 131 ? 10.940 -4.855 9.625 1.00 90.75 131 SER A C 1
ATOM 1043 O O . SER A 1 131 ? 10.109 -5.519 9.013 1.00 90.75 131 SER A O 1
ATOM 1045 N N . LEU A 1 132 ? 10.695 -3.628 10.085 1.00 96.12 132 LEU A N 1
ATOM 1046 C CA . LEU A 1 132 ? 9.398 -2.978 9.945 1.00 96.12 132 LEU A CA 1
ATOM 1047 C C . LEU A 1 132 ? 9.463 -1.855 8.912 1.00 96.12 132 LEU A C 1
ATOM 1049 O O . LEU A 1 132 ? 10.506 -1.245 8.677 1.00 96.12 132 LEU A O 1
ATOM 1053 N N . ASN A 1 133 ? 8.306 -1.572 8.320 1.00 96.75 133 ASN A N 1
ATOM 1054 C CA . ASN A 1 133 ? 8.047 -0.404 7.488 1.00 96.75 133 ASN A CA 1
ATOM 1055 C C . ASN A 1 133 ? 8.936 -0.273 6.240 1.00 96.75 133 ASN A C 1
ATOM 1057 O O . ASN A 1 133 ? 9.265 0.829 5.799 1.00 96.75 133 ASN A O 1
ATOM 1061 N N . ALA A 1 134 ? 9.297 -1.400 5.620 1.00 94.25 134 ALA A N 1
ATOM 1062 C CA . ALA A 1 134 ? 10.013 -1.396 4.344 1.00 94.25 134 ALA A CA 1
ATOM 1063 C C . ALA A 1 134 ? 9.184 -0.763 3.208 1.00 94.25 134 ALA A C 1
ATOM 1065 O O . ALA A 1 134 ? 9.741 -0.201 2.260 1.00 94.25 134 ALA A O 1
ATOM 1066 N N . LYS A 1 135 ? 7.852 -0.865 3.294 1.00 94.94 135 LYS A N 1
ATOM 1067 C CA . LYS A 1 135 ? 6.879 -0.229 2.400 1.00 94.94 135 LYS A CA 1
ATOM 1068 C C . LYS A 1 135 ? 5.675 0.277 3.190 1.00 94.94 135 LYS A C 1
ATOM 1070 O O . LYS A 1 135 ? 5.453 -0.120 4.333 1.00 94.94 135 LYS A O 1
ATOM 1075 N N . GLN A 1 136 ? 4.879 1.119 2.536 1.00 96.12 136 GLN A N 1
ATOM 1076 C CA . GLN A 1 136 ? 3.606 1.612 3.047 1.00 96.12 136 GLN A CA 1
ATOM 1077 C C . GLN A 1 136 ? 2.477 1.154 2.129 1.00 96.12 136 GLN A C 1
ATOM 1079 O O . GLN A 1 136 ? 2.593 1.210 0.901 1.00 96.12 136 GLN A O 1
ATOM 1084 N N . ARG A 1 137 ? 1.383 0.719 2.743 1.00 96.88 137 ARG A N 1
ATOM 1085 C CA . ARG A 1 137 ? 0.153 0.293 2.082 1.00 96.88 137 ARG A CA 1
ATOM 1086 C C . ARG A 1 137 ? -0.989 1.182 2.547 1.00 96.88 137 ARG A C 1
ATOM 1088 O O . ARG A 1 137 ? -0.965 1.721 3.652 1.00 96.88 137 ARG A O 1
ATOM 1095 N N . ILE A 1 138 ? -1.996 1.334 1.700 1.00 97.25 138 ILE A N 1
ATOM 1096 C CA . ILE A 1 138 ? -3.201 2.101 2.015 1.00 97.25 138 ILE A CA 1
ATOM 1097 C C . ILE A 1 138 ? -4.413 1.185 1.887 1.00 97.25 138 ILE A C 1
ATOM 1099 O O . ILE A 1 138 ? -4.571 0.515 0.871 1.00 97.25 138 ILE A O 1
ATOM 1103 N N . ILE A 1 139 ? -5.317 1.208 2.861 1.00 96.62 139 ILE A N 1
ATOM 1104 C CA . ILE A 1 139 ? -6.645 0.607 2.739 1.00 96.62 139 ILE A CA 1
ATOM 1105 C C . ILE A 1 139 ? -7.682 1.708 2.897 1.00 96.62 139 ILE A C 1
ATOM 1107 O O . ILE A 1 139 ? -7.838 2.305 3.955 1.00 96.62 139 ILE A O 1
ATOM 1111 N N . LEU A 1 140 ? -8.426 1.967 1.830 1.00 94.81 140 LEU A N 1
ATOM 1112 C CA . LEU A 1 140 ? -9.609 2.814 1.888 1.00 94.81 140 LEU A CA 1
ATOM 1113 C C . LEU A 1 140 ? -10.808 1.922 2.178 1.00 94.81 140 LEU A C 1
ATOM 1115 O O . LEU A 1 140 ? -11.006 0.938 1.465 1.00 94.81 140 LEU A O 1
ATOM 1119 N N . VAL A 1 141 ? -11.642 2.287 3.145 1.00 93.75 141 VAL A N 1
ATOM 1120 C CA . VAL A 1 141 ? -12.848 1.537 3.506 1.00 93.75 141 VAL A CA 1
ATOM 1121 C C . VAL A 1 141 ? -14.056 2.461 3.451 1.00 93.75 141 VAL A C 1
ATOM 1123 O O . VAL A 1 141 ? -14.116 3.460 4.158 1.00 93.75 141 VAL A O 1
ATOM 1126 N N . THR A 1 142 ? -15.044 2.160 2.611 1.00 90.56 142 THR A N 1
ATOM 1127 C CA . THR A 1 142 ? -16.271 2.979 2.535 1.00 90.56 142 THR A CA 1
ATOM 1128 C C . THR A 1 142 ? -17.478 2.171 2.091 1.00 90.56 142 THR A C 1
ATOM 1130 O O . THR A 1 142 ? -17.349 1.119 1.480 1.00 90.56 142 THR A O 1
ATOM 1133 N N . LYS A 1 143 ? -18.690 2.664 2.342 1.00 90.06 143 LYS A N 1
ATOM 1134 C CA . LYS A 1 143 ? -19.908 2.087 1.765 1.00 90.06 143 LYS A CA 1
ATOM 1135 C C . LYS A 1 143 ? -19.976 2.227 0.241 1.00 90.06 143 LYS A C 1
ATOM 1137 O O . LYS A 1 143 ? -20.528 1.360 -0.438 1.00 90.06 143 LYS A O 1
ATOM 1142 N N . GLN A 1 144 ? -19.444 3.313 -0.318 1.00 88.62 144 GLN A N 1
ATOM 1143 C CA . GLN A 1 144 ? -19.566 3.592 -1.747 1.00 88.62 144 GLN A CA 1
ATOM 1144 C C . GLN A 1 144 ? -18.400 4.432 -2.267 1.00 88.62 144 GLN A C 1
ATOM 1146 O O . GLN A 1 144 ? -18.057 5.468 -1.709 1.00 88.62 144 GLN A O 1
ATOM 1151 N N . TYR A 1 145 ? -17.831 4.005 -3.396 1.00 88.69 145 TYR A N 1
ATOM 1152 C CA . TYR A 1 145 ? -16.783 4.746 -4.088 1.00 88.69 145 TYR A CA 1
ATOM 1153 C C . TYR A 1 145 ? -17.339 5.540 -5.260 1.00 88.69 145 TYR A C 1
ATOM 1155 O O . TYR A 1 145 ? -18.071 5.016 -6.106 1.00 88.69 145 TYR A O 1
ATOM 1163 N N . ARG A 1 146 ? -16.901 6.793 -5.362 1.00 87.38 146 ARG A N 1
ATOM 1164 C CA . ARG A 1 146 ? -17.080 7.596 -6.571 1.00 87.38 146 ARG A CA 1
ATOM 1165 C C . ARG A 1 146 ? -16.087 7.156 -7.645 1.00 87.38 146 ARG A C 1
ATOM 1167 O O . ARG A 1 146 ? -15.013 6.630 -7.347 1.00 87.38 146 ARG A O 1
ATOM 1174 N N . LYS A 1 147 ? -16.447 7.354 -8.913 1.00 87.88 147 LYS A N 1
ATOM 1175 C CA . LYS A 1 147 ? -15.661 6.854 -10.057 1.00 87.88 147 LYS A CA 1
ATOM 1176 C C . LYS A 1 147 ? -14.261 7.459 -10.096 1.00 87.88 147 LYS A C 1
ATOM 1178 O O . LYS A 1 147 ? -13.308 6.774 -10.449 1.00 87.88 147 LYS A O 1
ATOM 1183 N N . GLU A 1 148 ? -14.148 8.719 -9.704 1.00 87.62 148 GLU A N 1
ATOM 1184 C CA . GLU A 1 148 ? -12.909 9.483 -9.632 1.00 87.62 148 GLU A CA 1
ATOM 1185 C C . GLU A 1 148 ? -11.951 8.882 -8.598 1.00 87.62 148 GLU A C 1
ATOM 1187 O O . GLU A 1 148 ? -10.754 8.797 -8.851 1.00 87.62 148 GLU A O 1
ATOM 1192 N N . VAL A 1 149 ? -12.476 8.389 -7.468 1.00 86.81 149 VAL A N 1
ATOM 1193 C CA . VAL A 1 149 ? -11.676 7.699 -6.447 1.00 86.81 149 VAL A CA 1
ATOM 1194 C C . VAL A 1 149 ? -11.109 6.398 -7.001 1.00 86.81 149 VAL A C 1
ATOM 1196 O O . VAL A 1 149 ? -9.899 6.191 -6.953 1.00 86.81 149 VAL A O 1
ATOM 1199 N N . LEU A 1 150 ? -11.956 5.560 -7.605 1.00 89.62 150 LEU A N 1
ATOM 1200 C CA . LEU A 1 150 ? -11.506 4.300 -8.201 1.00 89.62 150 LEU A CA 1
ATOM 1201 C C . LEU A 1 150 ? -10.488 4.532 -9.326 1.00 89.62 150 LEU A C 1
ATOM 1203 O O . LEU A 1 150 ? -9.520 3.786 -9.429 1.00 89.62 150 LEU A O 1
ATOM 1207 N N . ALA A 1 151 ? -10.675 5.568 -10.150 1.00 88.81 151 ALA A N 1
ATOM 1208 C CA . ALA A 1 151 ? -9.728 5.932 -11.202 1.00 88.81 151 ALA A CA 1
ATOM 1209 C C . ALA A 1 151 ? -8.351 6.317 -10.638 1.00 88.81 151 ALA A C 1
ATOM 1211 O O . ALA A 1 151 ? -7.334 5.836 -11.139 1.00 88.81 151 ALA A O 1
ATOM 1212 N N . THR A 1 152 ? -8.319 7.127 -9.577 1.00 89.88 152 THR A N 1
ATOM 1213 C CA . THR A 1 152 ? -7.077 7.490 -8.880 1.00 89.88 152 THR A CA 1
ATOM 1214 C C . THR A 1 152 ? -6.400 6.264 -8.279 1.00 89.88 152 THR A C 1
ATOM 1216 O O . THR A 1 152 ? -5.212 6.058 -8.506 1.00 89.88 152 THR A O 1
ATOM 1219 N N . VAL A 1 153 ? -7.144 5.406 -7.577 1.00 91.00 153 VAL A N 1
ATOM 1220 C CA . VAL A 1 153 ? -6.593 4.184 -6.972 1.00 91.00 153 VAL A CA 1
ATOM 1221 C C . VAL A 1 153 ? -6.047 3.230 -8.033 1.00 91.00 153 VAL A C 1
ATOM 1223 O O . VAL A 1 153 ? -4.942 2.718 -7.884 1.00 91.00 153 VAL A O 1
ATOM 1226 N N . MET A 1 154 ? -6.755 3.040 -9.149 1.00 89.19 154 MET A N 1
ATOM 1227 C CA . MET A 1 154 ? -6.240 2.249 -10.271 1.00 89.19 154 MET A CA 1
ATOM 1228 C C . MET A 1 154 ? -4.926 2.817 -10.822 1.00 89.19 154 MET A C 1
ATOM 1230 O O . MET A 1 154 ? -4.020 2.050 -11.135 1.00 89.19 154 MET A O 1
ATOM 1234 N N . TRP A 1 155 ? -4.794 4.145 -10.912 1.00 90.06 155 TRP A N 1
ATOM 1235 C CA . TRP A 1 155 ? -3.543 4.777 -11.331 1.00 90.06 155 TRP A CA 1
ATOM 1236 C C . TRP A 1 155 ? -2.408 4.563 -10.319 1.00 90.06 155 TRP A C 1
ATOM 1238 O O . TRP A 1 155 ? -1.281 4.297 -10.735 1.00 90.06 155 TRP A O 1
ATOM 1248 N N . LEU A 1 156 ? -2.690 4.636 -9.013 1.00 91.00 156 LEU A N 1
ATOM 1249 C CA . LEU A 1 156 ? -1.717 4.345 -7.951 1.00 91.00 156 LEU A CA 1
ATOM 1250 C C . LEU A 1 156 ? -1.220 2.894 -8.050 1.00 91.00 156 LEU A C 1
ATOM 1252 O O . LEU A 1 156 ? -0.013 2.659 -8.114 1.00 91.00 156 LEU A O 1
ATOM 1256 N N . LEU A 1 157 ? -2.145 1.941 -8.193 1.00 89.06 157 LEU A N 1
ATOM 1257 C CA . LEU A 1 157 ? -1.839 0.517 -8.359 1.00 89.06 157 LEU A CA 1
ATOM 1258 C C . LEU A 1 157 ? -1.005 0.235 -9.612 1.00 89.06 157 LEU A C 1
ATOM 1260 O O . LEU A 1 157 ? -0.087 -0.582 -9.569 1.00 89.06 157 LEU A O 1
ATOM 1264 N N . ASP A 1 158 ? -1.304 0.919 -10.719 1.00 86.25 158 ASP A N 1
ATOM 1265 C CA . ASP A 1 158 ? -0.535 0.847 -11.966 1.00 86.25 158 ASP A CA 1
ATOM 1266 C C . ASP A 1 158 ? 0.876 1.436 -11.836 1.00 86.25 158 ASP A C 1
ATOM 1268 O O . ASP A 1 158 ? 1.710 1.217 -12.718 1.00 86.25 158 ASP A O 1
ATOM 1272 N N . ASN A 1 159 ? 1.147 2.180 -10.761 1.00 88.00 159 ASN A N 1
ATOM 1273 C CA . ASN A 1 159 ? 2.430 2.792 -10.436 1.00 88.00 159 ASN A CA 1
ATOM 1274 C C . ASN A 1 159 ? 3.125 2.162 -9.225 1.00 88.00 159 ASN A C 1
ATOM 1276 O O . ASN A 1 159 ? 4.027 2.779 -8.670 1.00 88.00 159 ASN A O 1
ATOM 1280 N N . ASP A 1 160 ? 2.794 0.910 -8.898 1.00 85.44 160 ASP A N 1
ATOM 1281 C CA . ASP A 1 160 ? 3.401 0.145 -7.798 1.00 85.44 160 ASP A CA 1
ATOM 1282 C C . ASP A 1 160 ? 3.170 0.760 -6.403 1.00 85.44 160 ASP A C 1
ATOM 1284 O O . ASP A 1 160 ? 3.924 0.480 -5.474 1.00 85.44 160 ASP A O 1
ATOM 1288 N N . ILE A 1 161 ? 2.120 1.572 -6.244 1.00 89.94 161 ILE A N 1
ATOM 1289 C CA . ILE A 1 161 ? 1.658 2.054 -4.938 1.00 89.94 161 ILE A CA 1
ATOM 1290 C C . ILE A 1 161 ? 0.536 1.124 -4.481 1.00 89.94 161 ILE A C 1
ATOM 1292 O O . ILE A 1 161 ? -0.466 0.960 -5.182 1.00 89.94 161 ILE A O 1
ATOM 1296 N N . ASP A 1 162 ? 0.722 0.491 -3.326 1.00 92.50 162 ASP A N 1
ATOM 1297 C CA . ASP A 1 162 ? -0.206 -0.516 -2.827 1.00 92.50 162 ASP A CA 1
ATOM 1298 C C . ASP A 1 162 ? -1.407 0.132 -2.132 1.00 92.50 162 ASP A C 1
ATOM 1300 O O . ASP A 1 162 ? -1.286 0.745 -1.069 1.00 92.50 162 ASP A O 1
ATOM 1304 N N . VAL A 1 163 ? -2.569 0.026 -2.779 1.00 94.12 163 VAL A N 1
ATOM 1305 C CA . VAL A 1 163 ? -3.820 0.624 -2.318 1.00 94.12 163 VAL A CA 1
ATOM 1306 C C . VAL A 1 163 ? -4.979 -0.353 -2.488 1.00 94.12 163 VAL A C 1
ATOM 1308 O O . VAL A 1 163 ? -5.376 -0.692 -3.605 1.00 94.12 163 VAL A O 1
ATOM 1311 N N . LYS A 1 164 ? -5.594 -0.746 -1.378 1.00 94.38 164 LYS A N 1
ATOM 1312 C CA . LYS A 1 164 ? -6.799 -1.573 -1.342 1.00 94.38 164 LYS A CA 1
ATOM 1313 C C . LYS A 1 164 ? -8.036 -0.698 -1.159 1.00 94.38 164 LYS A C 1
ATOM 1315 O O . LYS A 1 164 ? -8.028 0.290 -0.430 1.00 94.38 164 LYS A O 1
ATOM 1320 N N . CYS A 1 165 ? -9.125 -1.057 -1.824 1.00 94.31 165 CYS A N 1
ATOM 1321 C CA . CYS A 1 165 ? -10.447 -0.475 -1.616 1.00 94.31 165 CYS A CA 1
ATOM 1322 C C . CYS A 1 165 ? -11.396 -1.565 -1.138 1.00 94.31 165 CYS A C 1
ATOM 1324 O O . CYS A 1 165 ? -11.730 -2.468 -1.908 1.00 94.31 165 CYS A O 1
ATOM 1326 N N . VAL A 1 166 ? -11.857 -1.459 0.104 1.00 94.56 166 VAL A N 1
ATOM 1327 C CA . VAL A 1 166 ? -12.831 -2.369 0.704 1.00 94.56 166 VAL A CA 1
ATOM 1328 C C . VAL A 1 166 ? -14.165 -1.653 0.848 1.00 94.56 166 VAL A C 1
ATOM 1330 O O . VAL A 1 166 ? -14.297 -0.641 1.532 1.00 94.56 166 VAL A O 1
ATOM 1333 N N . ARG A 1 167 ? -15.200 -2.199 0.215 1.00 93.50 167 ARG A N 1
ATOM 1334 C CA . ARG A 1 167 ? -16.565 -1.753 0.454 1.00 93.50 167 ARG A CA 1
ATOM 1335 C C . ARG A 1 167 ? -17.138 -2.440 1.684 1.00 93.50 167 ARG A C 1
ATOM 1337 O O . ARG A 1 167 ? -17.164 -3.662 1.697 1.00 93.50 167 ARG A O 1
ATOM 1344 N N . ILE A 1 168 ? -17.684 -1.692 2.639 1.00 92.88 168 ILE A N 1
ATOM 1345 C CA . ILE A 1 168 ? -18.441 -2.250 3.773 1.00 92.88 168 ILE A CA 1
ATOM 1346 C C . ILE A 1 168 ? -19.931 -1.929 3.639 1.00 92.88 168 ILE A C 1
ATOM 1348 O O . ILE A 1 168 ? -20.332 -0.768 3.596 1.00 92.88 168 ILE A O 1
ATOM 1352 N N . GLN A 1 169 ? -20.768 -2.963 3.559 1.00 93.50 169 GLN A N 1
ATOM 1353 C CA . GLN A 1 169 ? -22.216 -2.810 3.433 1.00 93.50 169 GLN A CA 1
ATOM 1354 C C . GLN A 1 169 ? -22.919 -3.257 4.723 1.00 93.50 169 GLN A C 1
ATOM 1356 O O . GLN A 1 169 ? -22.837 -4.442 5.061 1.00 93.50 169 GLN A O 1
ATOM 1361 N N . PRO A 1 170 ? -23.628 -2.361 5.437 1.00 92.81 170 PRO A N 1
ATOM 1362 C CA . PRO A 1 170 ? -24.399 -2.750 6.607 1.00 92.81 170 PRO A CA 1
ATOM 1363 C C . PRO A 1 170 ? -25.728 -3.418 6.228 1.00 92.81 170 PRO A C 1
ATOM 1365 O O . PRO A 1 170 ? -26.425 -2.994 5.299 1.00 92.81 170 PRO A O 1
ATOM 1368 N N . TYR A 1 171 ? -26.087 -4.436 7.006 1.00 93.31 171 TYR A N 1
ATOM 1369 C CA . TYR A 1 171 ? -27.346 -5.168 6.951 1.00 93.31 171 TYR A CA 1
ATOM 1370 C C . TYR A 1 171 ? -27.956 -5.274 8.340 1.00 93.31 171 TYR A C 1
ATOM 1372 O O . TYR A 1 171 ? -27.292 -5.701 9.283 1.00 93.31 171 TYR A O 1
ATOM 1380 N N . LYS A 1 172 ? -29.244 -4.968 8.459 1.00 92.94 172 LYS A N 1
ATOM 1381 C CA . LYS A 1 172 ? -29.992 -5.133 9.705 1.00 92.94 172 LYS A CA 1
ATOM 1382 C C . LYS A 1 172 ? -30.842 -6.398 9.651 1.00 92.94 172 LYS A C 1
ATOM 1384 O O . LYS A 1 172 ? -31.519 -6.670 8.655 1.00 92.94 172 LYS A O 1
ATOM 1389 N N . ASP A 1 173 ? -30.817 -7.188 10.714 1.00 92.56 173 ASP A N 1
ATOM 1390 C CA . ASP A 1 173 ? -31.817 -8.228 10.928 1.00 92.56 173 ASP A CA 1
ATOM 1391 C C . ASP A 1 173 ? -33.051 -7.604 11.586 1.00 92.56 173 ASP A C 1
ATOM 1393 O O . ASP A 1 173 ? -32.979 -7.060 12.686 1.00 92.56 173 ASP A O 1
ATOM 1397 N N . GLU A 1 174 ? -34.188 -7.639 10.893 1.00 88.50 174 GLU A N 1
ATOM 1398 C CA . GLU A 1 174 ? -35.439 -7.058 11.387 1.00 88.50 174 GLU A CA 1
ATOM 1399 C C . GLU A 1 174 ? -35.998 -7.797 12.611 1.00 88.50 174 GLU A C 1
ATOM 1401 O O . GLU A 1 174 ? -36.699 -7.188 13.415 1.00 88.50 174 GLU A O 1
ATOM 1406 N N . ASN A 1 175 ? -35.677 -9.084 12.779 1.00 89.44 175 ASN A N 1
ATOM 1407 C CA . ASN A 1 175 ? -36.204 -9.906 13.866 1.00 89.44 175 ASN A CA 1
ATOM 1408 C C . ASN A 1 175 ? -35.406 -9.720 15.156 1.00 89.44 175 ASN A C 1
ATOM 1410 O O . ASN A 1 175 ? -35.987 -9.666 16.238 1.00 89.44 175 ASN A O 1
ATOM 1414 N N . THR A 1 176 ? -34.077 -9.650 15.054 1.00 90.94 176 THR A N 1
ATOM 1415 C CA . THR A 1 176 ? -33.193 -9.546 16.227 1.00 90.94 176 THR A CA 1
ATOM 1416 C C . THR A 1 176 ? -32.721 -8.120 16.496 1.00 90.94 176 THR A C 1
ATOM 1418 O O . THR A 1 176 ? -32.254 -7.825 17.593 1.00 90.94 176 THR A O 1
ATOM 1421 N N . GLY A 1 177 ? -32.809 -7.231 15.503 1.00 85.44 177 GLY A N 1
ATOM 1422 C CA . GLY A 1 177 ? -32.203 -5.901 15.537 1.00 85.44 177 GLY A CA 1
ATOM 1423 C C . GLY A 1 177 ? -30.682 -5.906 15.356 1.00 85.44 177 GLY A C 1
ATOM 1424 O O . GLY A 1 177 ? -30.079 -4.833 15.391 1.00 85.44 177 GLY A O 1
ATOM 1425 N N . SER A 1 178 ? -30.064 -7.077 15.161 1.00 88.69 178 SER A N 1
ATOM 1426 C CA . SER A 1 178 ? -28.618 -7.225 14.982 1.00 88.69 178 SER A CA 1
ATOM 1427 C C . SER A 1 178 ? -28.140 -6.550 13.697 1.00 88.69 178 SER A C 1
ATOM 1429 O O . SER A 1 178 ? -28.840 -6.550 12.682 1.00 88.69 178 SER A O 1
ATOM 1431 N N . LEU A 1 179 ? -26.930 -5.997 13.747 1.00 89.44 179 LEU A N 1
ATOM 1432 C CA . LEU A 1 179 ? -26.257 -5.388 12.608 1.00 89.44 179 LEU A CA 1
ATOM 1433 C C . LEU A 1 179 ? -25.133 -6.301 12.119 1.00 89.44 179 LEU A C 1
ATOM 1435 O O . LEU A 1 179 ? -24.354 -6.812 12.919 1.00 89.44 179 LEU A O 1
ATOM 1439 N N . TYR A 1 180 ? -25.041 -6.460 10.806 1.00 90.31 180 TYR A N 1
ATOM 1440 C CA . TYR A 1 180 ? -23.992 -7.204 10.125 1.00 90.31 180 TYR A CA 1
ATOM 1441 C C . TYR A 1 180 ? -23.301 -6.295 9.121 1.00 90.31 180 TYR A C 1
ATOM 1443 O O . TYR A 1 180 ? -23.957 -5.493 8.457 1.00 90.31 180 TYR A O 1
ATOM 1451 N N . LEU A 1 181 ? -21.989 -6.442 8.982 1.00 90.94 181 LEU A N 1
ATOM 1452 C CA . LEU A 1 181 ? -21.204 -5.761 7.962 1.00 90.94 181 LEU A CA 1
ATOM 1453 C C . LEU A 1 181 ? -20.708 -6.801 6.973 1.00 90.94 181 LEU A C 1
ATOM 1455 O O . LEU A 1 181 ? -20.095 -7.790 7.367 1.00 90.94 181 LEU A O 1
ATOM 1459 N N . ILE A 1 182 ? -20.977 -6.578 5.693 1.00 92.12 182 ILE A N 1
ATOM 1460 C CA . ILE A 1 182 ? -20.455 -7.424 4.625 1.00 92.12 182 ILE A CA 1
ATOM 1461 C C . ILE A 1 182 ? -19.354 -6.647 3.901 1.00 92.12 182 ILE A C 1
ATOM 1463 O O . ILE A 1 182 ? -19.671 -5.659 3.226 1.00 92.12 182 ILE A O 1
ATOM 1467 N N . PRO A 1 183 ? -18.080 -7.058 4.032 1.00 92.88 183 PRO A N 1
ATOM 1468 C CA . PRO A 1 183 ? -16.992 -6.478 3.265 1.00 92.88 183 PRO A CA 1
ATOM 1469 C C . PRO A 1 183 ? -16.984 -6.996 1.820 1.00 92.88 183 PRO A C 1
ATOM 1471 O O . PRO A 1 183 ? -17.457 -8.088 1.504 1.00 92.88 183 PRO A O 1
ATOM 1474 N N . THR A 1 184 ? -16.455 -6.203 0.897 1.00 93.75 184 THR A N 1
ATOM 1475 C CA . THR A 1 184 ? -16.194 -6.602 -0.489 1.00 93.75 184 THR A CA 1
ATOM 1476 C C . THR A 1 184 ? -14.968 -5.859 -0.996 1.00 93.75 184 THR A C 1
ATOM 1478 O O . THR A 1 184 ? -14.999 -4.634 -1.095 1.00 93.75 184 THR A O 1
ATOM 1481 N N . VAL A 1 185 ? -13.913 -6.574 -1.382 1.00 93.38 185 VAL A N 1
ATOM 1482 C CA . VAL A 1 185 ? -12.755 -5.954 -2.039 1.00 93.38 185 VAL A CA 1
ATOM 1483 C C . VAL A 1 185 ? -13.156 -5.481 -3.440 1.00 93.38 185 VAL A C 1
ATOM 1485 O O . VAL A 1 185 ? -13.589 -6.266 -4.283 1.00 93.38 185 VAL A O 1
ATOM 1488 N N . ILE A 1 186 ? -13.046 -4.174 -3.676 1.00 93.06 186 ILE A N 1
ATOM 1489 C CA . ILE A 1 186 ? -13.344 -3.519 -4.956 1.00 93.06 186 ILE A CA 1
ATOM 1490 C C . ILE A 1 186 ? -12.075 -3.391 -5.799 1.00 93.06 186 ILE A C 1
ATOM 1492 O O . ILE A 1 186 ? -12.102 -3.678 -6.997 1.00 93.06 186 ILE A O 1
ATOM 1496 N N . LEU A 1 187 ? -10.974 -2.957 -5.176 1.00 91.75 187 LEU A N 1
ATOM 1497 C CA . LEU A 1 187 ? -9.654 -2.851 -5.794 1.00 91.75 187 LEU A CA 1
ATOM 1498 C C . LEU A 1 187 ? -8.569 -3.377 -4.834 1.00 91.75 187 LEU A C 1
ATOM 1500 O O . LEU A 1 187 ? -8.679 -3.130 -3.635 1.00 91.75 187 LEU A O 1
ATOM 1504 N N . PRO A 1 188 ? -7.522 -4.037 -5.353 1.00 89.56 188 PRO A N 1
ATOM 1505 C CA . PRO A 1 188 ? -7.517 -4.659 -6.677 1.00 89.56 188 PRO A CA 1
ATOM 1506 C C . PRO A 1 188 ? -8.657 -5.697 -6.777 1.00 89.56 188 PRO A C 1
ATOM 1508 O O . PRO A 1 188 ? -9.022 -6.298 -5.767 1.00 89.56 188 PRO A O 1
ATOM 1511 N N . PRO A 1 189 ? -9.282 -5.901 -7.953 1.00 81.38 189 PRO A N 1
ATOM 1512 C CA . PRO A 1 189 ? -10.332 -6.904 -8.072 1.00 81.38 189 PRO A CA 1
ATOM 1513 C C . PRO A 1 189 ? -9.767 -8.291 -7.731 1.00 81.38 189 PRO A C 1
ATOM 1515 O O . PRO A 1 189 ? -8.619 -8.575 -8.100 1.00 81.38 189 PRO A O 1
ATOM 1518 N N . PRO A 1 190 ? -10.545 -9.177 -7.087 1.00 77.06 190 PRO A N 1
ATOM 1519 C CA . PRO A 1 190 ? -10.086 -10.526 -6.773 1.00 77.06 190 PRO A CA 1
ATOM 1520 C C . PRO A 1 190 ? -9.530 -11.243 -8.012 1.00 77.06 190 PRO A C 1
ATOM 1522 O O . PRO A 1 190 ? -10.060 -11.091 -9.115 1.00 77.06 190 PRO A O 1
ATOM 1525 N N . ASN A 1 191 ? -8.481 -12.048 -7.828 1.00 74.38 191 ASN A N 1
ATOM 1526 C CA . ASN A 1 191 ? -7.802 -12.811 -8.888 1.00 74.38 191 ASN A CA 1
ATOM 1527 C C . ASN A 1 191 ? -7.075 -11.972 -9.960 1.00 74.38 191 ASN A C 1
ATOM 1529 O O . ASN A 1 191 ? -6.829 -12.467 -11.061 1.00 74.38 191 ASN A O 1
ATOM 1533 N N . THR A 1 192 ? -6.725 -10.712 -9.680 1.00 72.94 192 THR A N 1
ATOM 1534 C CA . THR A 1 192 ? -5.954 -9.877 -10.627 1.00 72.94 192 THR A CA 1
ATOM 1535 C C . THR A 1 192 ? -4.458 -9.795 -10.323 1.00 72.94 192 THR A C 1
ATOM 1537 O O . THR A 1 192 ? -3.715 -9.210 -11.113 1.00 72.94 192 THR A O 1
ATOM 1540 N N . GLU A 1 193 ? -3.997 -10.418 -9.237 1.00 70.25 193 GLU A N 1
ATOM 1541 C CA . GLU A 1 193 ? -2.626 -10.261 -8.738 1.00 70.25 193 GLU A CA 1
ATOM 1542 C C . GLU A 1 193 ? -1.570 -10.767 -9.732 1.00 70.25 193 GLU A C 1
ATOM 1544 O O . GLU A 1 193 ? -0.692 -10.007 -10.142 1.00 70.25 193 GLU A O 1
ATOM 1549 N N . ASP A 1 194 ? -1.734 -11.981 -10.264 1.00 70.88 194 ASP A N 1
ATOM 1550 C CA . ASP A 1 194 ? -0.827 -12.553 -11.273 1.00 70.88 194 ASP A CA 1
ATOM 1551 C C . ASP A 1 194 ? -0.704 -11.673 -12.527 1.00 70.88 194 ASP A C 1
ATOM 1553 O O . ASP A 1 194 ? 0.370 -11.520 -13.120 1.00 70.88 194 ASP A O 1
ATOM 1557 N N . TYR A 1 195 ? -1.819 -11.069 -12.949 1.00 72.38 195 TYR A N 1
ATOM 1558 C CA . TYR A 1 195 ? -1.836 -10.181 -14.108 1.00 72.38 195 TYR A CA 1
ATOM 1559 C C . TYR A 1 195 ? -1.068 -8.884 -13.831 1.00 72.38 195 TYR A C 1
ATOM 1561 O O . TYR A 1 195 ? -0.335 -8.403 -14.702 1.00 72.38 195 TYR A O 1
ATOM 1569 N N . ARG A 1 196 ? -1.203 -8.330 -12.621 1.00 72.50 196 ARG A N 1
ATOM 1570 C CA . ARG A 1 196 ? -0.493 -7.119 -12.192 1.00 72.50 196 ARG A CA 1
ATOM 1571 C C . ARG A 1 196 ? 1.006 -7.365 -12.072 1.00 72.50 196 ARG A C 1
ATOM 1573 O O . ARG A 1 196 ? 1.769 -6.603 -12.664 1.00 72.50 196 ARG A O 1
ATOM 1580 N N . ILE A 1 197 ? 1.419 -8.460 -11.428 1.00 72.50 197 ILE A N 1
ATOM 1581 C CA . ILE A 1 197 ? 2.830 -8.872 -11.327 1.00 72.50 197 ILE A CA 1
ATOM 1582 C C . ILE A 1 197 ? 3.451 -8.930 -12.725 1.00 72.50 197 ILE A C 1
ATOM 1584 O O . ILE A 1 197 ? 4.441 -8.250 -13.002 1.00 72.50 197 ILE A O 1
ATOM 1588 N N . LYS A 1 198 ? 2.801 -9.634 -13.657 1.00 75.06 198 LYS A N 1
ATOM 1589 C CA . LYS A 1 198 ? 3.278 -9.756 -15.039 1.00 75.06 198 LYS A CA 1
ATOM 1590 C C . LYS A 1 198 ? 3.358 -8.412 -15.769 1.00 75.06 198 LYS A C 1
ATOM 1592 O O . LYS A 1 198 ? 4.319 -8.156 -16.495 1.00 75.06 198 LYS A O 1
ATOM 1597 N N . LYS A 1 199 ? 2.359 -7.536 -15.606 1.00 76.50 199 LYS A N 1
ATOM 1598 C CA . LYS A 1 199 ? 2.363 -6.185 -16.202 1.00 76.50 199 LYS A CA 1
ATOM 1599 C C . LYS A 1 199 ? 3.532 -5.352 -15.661 1.00 76.50 199 LYS A C 1
ATOM 1601 O O . LYS A 1 199 ? 4.210 -4.679 -16.442 1.00 76.50 199 LYS A O 1
ATOM 1606 N N . ASN A 1 200 ? 3.798 -5.441 -14.362 1.00 72.31 200 ASN A N 1
ATOM 1607 C CA . ASN A 1 200 ? 4.872 -4.717 -13.691 1.00 72.31 200 ASN A CA 1
ATOM 1608 C C . ASN A 1 200 ? 6.259 -5.225 -14.082 1.00 72.31 200 ASN A C 1
ATOM 1610 O O . ASN A 1 200 ? 7.140 -4.413 -14.364 1.00 72.31 200 ASN A O 1
ATOM 1614 N N . GLU A 1 201 ? 6.451 -6.539 -14.197 1.00 78.38 201 GLU A N 1
ATOM 1615 C CA . GLU A 1 201 ? 7.683 -7.125 -14.735 1.00 78.38 201 GLU A CA 1
ATOM 1616 C C . GLU A 1 201 ? 7.964 -6.627 -16.156 1.00 78.38 201 GLU A C 1
ATOM 1618 O O . GLU A 1 201 ? 9.052 -6.122 -16.435 1.00 78.38 201 GLU A O 1
ATOM 1623 N N . ILE A 1 202 ? 6.959 -6.663 -17.040 1.00 78.44 202 ILE A N 1
ATOM 1624 C CA . ILE A 1 202 ? 7.082 -6.154 -18.413 1.00 78.44 202 ILE A CA 1
ATOM 1625 C C . ILE A 1 202 ? 7.447 -4.664 -18.412 1.00 78.44 202 ILE A C 1
ATOM 1627 O O . ILE A 1 202 ? 8.312 -4.239 -19.184 1.00 78.44 202 ILE A O 1
ATOM 1631 N N . ARG A 1 203 ? 6.817 -3.856 -17.552 1.00 78.62 203 ARG A N 1
ATOM 1632 C CA . ARG A 1 203 ? 7.114 -2.422 -17.427 1.00 78.62 203 ARG A CA 1
ATOM 1633 C C . ARG A 1 203 ? 8.548 -2.187 -16.954 1.00 78.62 203 ARG A C 1
ATOM 1635 O O . ARG A 1 203 ? 9.273 -1.436 -17.605 1.00 78.62 203 ARG A O 1
ATOM 1642 N N . ARG A 1 204 ? 8.988 -2.877 -15.896 1.00 77.94 204 ARG A N 1
ATOM 1643 C CA . ARG A 1 204 ? 10.364 -2.809 -15.373 1.00 77.94 204 ARG A CA 1
ATOM 1644 C C . ARG A 1 204 ? 11.383 -3.228 -16.424 1.00 77.94 204 ARG A C 1
ATOM 1646 O O . ARG A 1 204 ? 12.392 -2.548 -16.602 1.00 77.94 204 ARG A O 1
ATOM 1653 N N . GLU A 1 205 ? 11.108 -4.283 -17.189 1.00 76.94 205 GLU A N 1
ATOM 1654 C CA . GLU A 1 205 ? 11.956 -4.676 -18.314 1.00 76.94 205 GLU A CA 1
ATOM 1655 C C . GLU A 1 205 ? 12.032 -3.590 -19.392 1.00 76.94 205 GLU A C 1
ATOM 1657 O O . GLU A 1 205 ? 13.111 -3.310 -19.920 1.00 76.94 205 GLU A O 1
ATOM 1662 N N . GLN A 1 206 ? 10.904 -2.970 -19.745 1.00 77.19 206 GLN A N 1
ATOM 1663 C CA . GLN A 1 206 ? 10.863 -1.903 -20.743 1.00 77.19 206 GLN A CA 1
ATOM 1664 C C . GLN A 1 206 ? 11.598 -0.645 -20.271 1.00 77.19 206 GLN A C 1
ATOM 1666 O O . GLN A 1 206 ? 12.345 -0.047 -21.048 1.00 77.19 206 GLN A O 1
ATOM 1671 N N . GLU A 1 207 ? 11.442 -0.255 -19.010 1.00 76.50 207 GLU A N 1
ATOM 1672 C CA . GLU A 1 207 ? 12.175 0.860 -18.411 1.00 76.50 207 GLU A CA 1
ATOM 1673 C C . GLU A 1 207 ? 13.670 0.567 -18.313 1.00 76.50 207 GLU A C 1
ATOM 1675 O O . GLU A 1 207 ? 14.482 1.403 -18.710 1.00 76.50 207 GLU A O 1
ATOM 1680 N N . ALA A 1 208 ? 14.053 -0.640 -17.892 1.00 72.69 208 ALA A N 1
ATOM 1681 C CA . ALA A 1 208 ? 15.442 -1.082 -17.903 1.00 72.69 208 ALA A CA 1
ATOM 1682 C C . ALA A 1 208 ? 16.026 -1.073 -19.325 1.00 72.69 208 ALA A C 1
ATOM 1684 O O . ALA A 1 208 ? 17.193 -0.729 -19.513 1.00 72.69 208 ALA A O 1
ATOM 1685 N N . ARG A 1 209 ? 15.228 -1.400 -20.352 1.00 69.50 209 ARG A N 1
ATOM 1686 C CA . ARG A 1 209 ? 15.634 -1.271 -21.763 1.00 69.50 209 ARG A CA 1
ATOM 1687 C C . ARG A 1 209 ? 15.789 0.189 -22.193 1.00 69.50 209 ARG A C 1
ATOM 1689 O O . ARG A 1 209 ? 16.746 0.473 -22.906 1.00 69.50 209 ARG A O 1
ATOM 1696 N N . LYS A 1 210 ? 14.914 1.104 -21.755 1.00 67.44 210 LYS A N 1
ATOM 1697 C CA . LYS A 1 210 ? 15.013 2.550 -22.047 1.00 67.44 210 LYS A CA 1
ATOM 1698 C C . LYS A 1 210 ? 16.195 3.221 -21.336 1.00 67.44 210 LYS A C 1
ATOM 1700 O O . LYS A 1 210 ? 16.836 4.080 -21.928 1.00 67.44 210 LYS A O 1
ATOM 1705 N N . LYS A 1 211 ? 16.499 2.819 -20.096 1.00 63.19 211 LYS A N 1
ATOM 1706 C CA . LYS A 1 211 ? 17.632 3.335 -19.303 1.00 63.19 211 LYS A CA 1
ATOM 1707 C C . LYS A 1 211 ? 18.993 2.825 -19.789 1.00 63.19 211 LYS A C 1
ATOM 1709 O O . LYS A 1 211 ? 20.018 3.422 -19.473 1.00 63.19 211 LYS A O 1
ATOM 1714 N N . ARG A 1 212 ? 19.051 1.729 -20.559 1.00 68.94 212 ARG A N 1
ATOM 1715 C CA . ARG A 1 212 ? 20.310 1.268 -21.166 1.00 68.94 212 ARG A CA 1
ATOM 1716 C C . ARG A 1 212 ? 20.778 2.295 -22.195 1.00 68.94 212 ARG A C 1
ATOM 1718 O O . ARG A 1 212 ? 20.088 2.544 -23.178 1.00 68.94 212 ARG A O 1
ATOM 1725 N N . SER A 1 213 ? 21.993 2.813 -22.010 1.00 73.31 213 SER A N 1
ATOM 1726 C CA . SER A 1 213 ? 22.667 3.652 -23.005 1.00 73.31 213 SER A CA 1
ATOM 1727 C C . SER A 1 213 ? 22.643 2.991 -24.389 1.00 73.31 213 SER A C 1
ATOM 1729 O O . SER A 1 213 ? 22.695 1.757 -24.510 1.00 73.31 213 SER A O 1
ATOM 1731 N N . LYS A 1 214 ? 22.534 3.796 -25.451 1.00 81.88 214 LYS A N 1
ATOM 1732 C CA . LYS A 1 214 ? 22.628 3.286 -26.824 1.00 81.88 214 LYS A CA 1
ATOM 1733 C C . LYS A 1 214 ? 23.944 2.518 -26.962 1.00 81.88 214 LYS A C 1
ATOM 1735 O O . LYS A 1 214 ? 24.973 3.000 -26.507 1.00 81.88 214 LYS A O 1
ATOM 1740 N N . PHE A 1 215 ? 23.889 1.310 -27.523 1.00 86.12 215 PHE A N 1
ATOM 1741 C CA . PHE A 1 215 ? 25.095 0.517 -27.753 1.00 86.12 215 PHE A CA 1
ATOM 1742 C C . PHE A 1 215 ? 26.063 1.299 -28.647 1.00 86.12 215 PHE A C 1
ATOM 1744 O O . PHE A 1 215 ? 25.637 1.847 -29.666 1.00 86.12 215 PHE A O 1
ATOM 1751 N N . ASN A 1 216 ? 27.331 1.311 -28.253 1.00 89.88 216 ASN A N 1
ATOM 1752 C CA . ASN A 1 216 ? 28.458 1.802 -29.024 1.00 89.88 216 ASN A CA 1
ATOM 1753 C C . ASN A 1 216 ? 29.575 0.748 -28.976 1.00 89.88 216 ASN A C 1
ATOM 1755 O O . ASN A 1 216 ? 29.590 -0.088 -28.073 1.00 89.88 216 ASN A O 1
ATOM 1759 N N . PHE A 1 217 ? 30.462 0.721 -29.961 1.00 92.94 217 PHE A N 1
ATOM 1760 C CA . PHE A 1 217 ? 31.514 -0.295 -30.016 1.00 92.94 217 PHE A CA 1
ATOM 1761 C C . PHE A 1 217 ? 32.604 -0.057 -28.959 1.00 92.94 217 PHE A C 1
ATOM 1763 O O . PHE A 1 217 ? 33.060 -1.022 -28.339 1.00 92.94 217 PHE A O 1
ATOM 1770 N N . GLY A 1 218 ? 32.910 1.205 -28.638 1.00 90.25 218 GLY A N 1
ATOM 1771 C CA . GLY A 1 218 ? 33.847 1.559 -27.571 1.00 90.25 218 GLY A CA 1
ATOM 1772 C C . GLY A 1 218 ? 33.516 0.974 -26.188 1.00 90.25 218 GLY A C 1
ATOM 1773 O O . GLY A 1 218 ? 34.426 0.545 -25.484 1.00 90.25 218 GLY A O 1
ATOM 1774 N N . MET A 1 219 ? 32.238 0.858 -25.787 1.00 89.50 219 MET A N 1
ATOM 1775 C CA . MET A 1 219 ? 31.870 0.313 -24.461 1.00 89.50 219 MET A CA 1
ATOM 1776 C C . MET A 1 219 ? 32.155 -1.188 -24.304 1.00 89.50 219 MET A C 1
ATOM 1778 O O . MET A 1 219 ? 32.041 -1.715 -23.200 1.00 89.50 219 MET A O 1
ATOM 1782 N N . VAL A 1 220 ? 32.433 -1.895 -25.402 1.00 91.94 220 VAL A N 1
ATOM 1783 C CA . VAL A 1 220 ? 32.745 -3.334 -25.412 1.00 91.94 220 VAL A CA 1
ATOM 1784 C C . VAL A 1 220 ? 34.130 -3.628 -25.987 1.00 91.94 220 VAL A C 1
ATOM 1786 O O . VAL A 1 220 ? 34.396 -4.765 -26.388 1.00 91.94 220 VAL A O 1
ATOM 1789 N N . ASP A 1 221 ? 34.985 -2.603 -26.024 1.00 92.38 221 ASP A N 1
ATOM 1790 C CA . ASP A 1 221 ? 36.354 -2.658 -26.535 1.00 92.38 221 ASP A CA 1
ATOM 1791 C C . ASP A 1 221 ? 36.434 -3.254 -27.949 1.00 92.38 221 ASP A C 1
ATOM 1793 O O . ASP A 1 221 ? 37.164 -4.206 -28.230 1.00 92.38 221 ASP A O 1
ATOM 1797 N N . ILE A 1 222 ? 35.589 -2.734 -28.843 1.00 94.94 222 ILE A N 1
ATOM 1798 C CA . ILE A 1 222 ? 35.629 -3.042 -30.270 1.00 94.94 222 ILE A CA 1
ATOM 1799 C C . ILE A 1 222 ? 36.055 -1.773 -31.001 1.00 94.94 222 ILE A C 1
ATOM 1801 O O . ILE A 1 222 ? 35.373 -0.752 -30.940 1.00 94.94 222 ILE A O 1
ATOM 1805 N N . GLN A 1 223 ? 37.193 -1.854 -3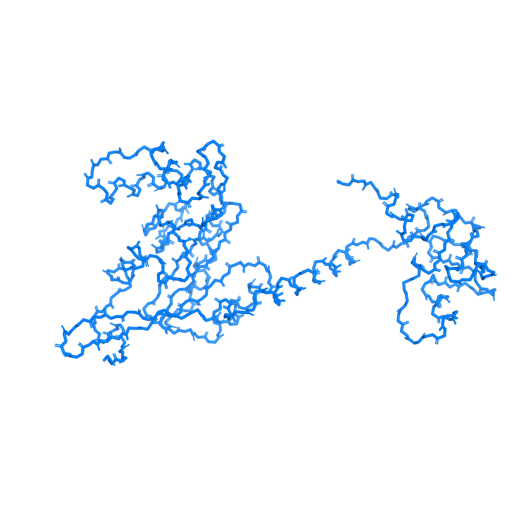1.684 1.00 94.25 223 GLN A N 1
ATOM 1806 C CA . GLN A 1 223 ? 37.791 -0.733 -32.402 1.00 94.25 223 GLN A CA 1
ATOM 1807 C C . GLN A 1 223 ? 37.268 -0.639 -33.839 1.00 94.25 223 GLN A C 1
ATOM 1809 O O . GLN A 1 223 ? 36.769 -1.615 -34.412 1.00 94.25 223 GLN A O 1
ATOM 1814 N N . GLU A 1 224 ? 37.423 0.539 -34.441 1.00 95.81 224 GLU A N 1
ATOM 1815 C CA . GLU A 1 224 ? 37.164 0.732 -35.865 1.00 95.81 224 GLU A CA 1
ATOM 1816 C C . GLU A 1 224 ? 37.974 -0.270 -36.700 1.00 95.81 224 GLU A C 1
ATOM 1818 O O . GLU A 1 224 ? 39.147 -0.551 -36.450 1.00 95.81 224 GLU A O 1
ATOM 1823 N N . GLY A 1 225 ? 37.316 -0.849 -37.695 1.00 94.50 225 GLY A N 1
ATOM 1824 C CA . GLY A 1 225 ? 37.877 -1.852 -38.578 1.00 94.50 225 GLY A CA 1
ATOM 1825 C C . GLY A 1 225 ? 37.762 -3.297 -38.098 1.00 94.50 225 GLY A C 1
ATOM 1826 O O . GLY A 1 225 ? 38.099 -4.192 -38.875 1.00 94.50 225 GLY A O 1
ATOM 1827 N N . ALA A 1 226 ? 37.244 -3.537 -36.891 1.00 96.88 226 ALA A N 1
ATOM 1828 C CA . ALA A 1 226 ? 36.940 -4.877 -36.402 1.00 96.88 226 ALA A CA 1
ATOM 1829 C C . ALA A 1 226 ? 35.917 -5.602 -37.296 1.00 96.88 226 ALA A C 1
ATOM 1831 O O . ALA A 1 226 ? 34.958 -4.999 -37.786 1.00 96.88 226 ALA A O 1
ATOM 1832 N N . GLU A 1 227 ? 36.108 -6.909 -37.489 1.00 97.56 227 GLU A N 1
ATOM 1833 C CA . GLU A 1 227 ? 35.202 -7.759 -38.266 1.00 97.56 227 GLU A CA 1
ATOM 1834 C C . GLU A 1 227 ? 34.158 -8.414 -37.357 1.00 97.56 227 GLU A C 1
ATOM 1836 O O . GLU A 1 227 ? 34.487 -9.081 -36.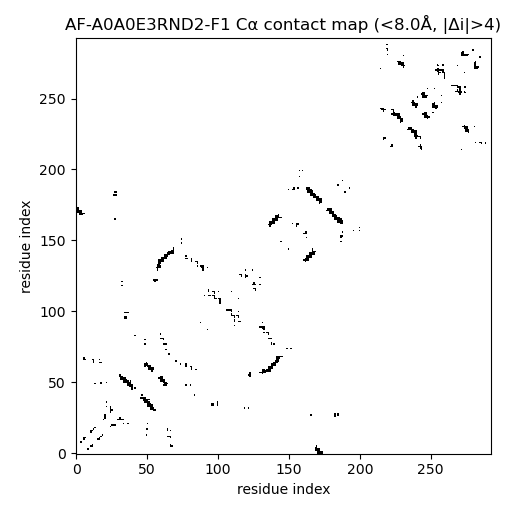377 1.00 97.56 227 GLU A O 1
ATOM 1841 N N . LEU A 1 228 ? 32.886 -8.244 -37.706 1.00 97.50 228 LEU A N 1
ATOM 1842 C CA . LEU A 1 228 ? 31.747 -8.886 -37.067 1.00 97.50 228 LEU A CA 1
ATOM 1843 C C . LEU A 1 228 ? 31.203 -9.993 -37.965 1.00 97.50 228 LEU A C 1
ATOM 1845 O O . LEU A 1 228 ? 31.143 -9.829 -39.184 1.00 97.50 228 LEU A O 1
ATOM 1849 N N . VAL A 1 229 ? 30.711 -11.070 -37.357 1.00 97.69 229 VAL A N 1
ATOM 1850 C CA . VAL A 1 229 ? 30.019 -12.157 -38.066 1.00 97.69 229 VAL A CA 1
ATOM 1851 C C . VAL A 1 229 ? 28.548 -12.212 -37.672 1.00 97.69 229 VAL A C 1
ATOM 1853 O O . VAL A 1 229 ? 28.185 -11.936 -36.524 1.00 97.69 229 VAL A O 1
ATOM 1856 N N . PHE A 1 230 ? 27.673 -12.557 -38.611 1.00 97.25 230 PHE A N 1
ATOM 1857 C CA . PHE A 1 230 ? 26.254 -12.701 -38.320 1.00 97.25 230 PHE A CA 1
ATOM 1858 C C . PHE A 1 230 ? 26.003 -13.965 -37.491 1.00 97.25 230 PHE A C 1
ATOM 1860 O O . PHE A 1 230 ? 26.558 -15.034 -37.724 1.00 97.25 230 PHE A O 1
ATOM 1867 N N . SER A 1 231 ? 25.148 -13.850 -36.481 1.00 93.94 231 SER A N 1
ATOM 1868 C CA . SER A 1 231 ? 24.958 -14.892 -35.469 1.00 93.94 231 SER A CA 1
ATOM 1869 C C . SER A 1 231 ? 24.398 -16.207 -36.016 1.00 93.94 231 SER A C 1
ATOM 1871 O O . SER A 1 231 ? 24.715 -17.255 -35.450 1.00 93.94 231 SER A O 1
ATOM 1873 N N . GLN A 1 232 ? 23.592 -16.138 -37.081 1.00 92.62 232 GLN A N 1
ATOM 1874 C CA . GLN A 1 232 ? 22.944 -17.287 -37.725 1.00 92.62 232 GLN A CA 1
ATOM 1875 C C . GLN A 1 232 ? 23.720 -17.820 -38.941 1.00 92.62 232 GLN A C 1
ATOM 1877 O O . GLN A 1 232 ? 23.430 -18.924 -39.388 1.00 92.62 232 GLN A O 1
ATOM 1882 N N . ASP A 1 233 ? 24.686 -17.059 -39.466 1.00 93.19 233 ASP A N 1
ATOM 1883 C CA . ASP A 1 233 ? 25.523 -17.455 -40.604 1.00 93.19 233 ASP A CA 1
ATOM 1884 C C . ASP A 1 233 ? 26.871 -16.725 -40.542 1.00 93.19 233 ASP A C 1
ATOM 1886 O O . ASP A 1 233 ? 26.968 -15.526 -40.804 1.00 93.19 233 ASP A O 1
ATOM 1890 N N . GLU A 1 234 ? 27.926 -17.458 -40.196 1.00 91.62 234 GLU A N 1
ATOM 1891 C CA . GLU A 1 234 ? 29.261 -16.889 -39.987 1.00 91.62 234 GLU A CA 1
ATOM 1892 C C . GLU A 1 234 ? 29.965 -16.481 -41.292 1.00 91.62 234 GLU A C 1
ATOM 1894 O O . GLU A 1 234 ? 30.978 -15.781 -41.252 1.00 91.62 234 GLU A O 1
ATOM 1899 N N . ASN A 1 235 ? 29.411 -16.845 -42.456 1.00 94.50 235 ASN A N 1
ATOM 1900 C CA . ASN A 1 235 ? 29.897 -16.352 -43.747 1.00 94.50 235 ASN A CA 1
ATOM 1901 C C . ASN A 1 235 ? 29.483 -14.899 -44.004 1.00 94.50 235 ASN A C 1
ATOM 1903 O O . ASN A 1 235 ? 30.083 -14.217 -44.837 1.00 94.50 235 ASN A O 1
ATOM 1907 N N . ILE A 1 236 ? 28.460 -14.412 -43.297 1.00 96.00 236 ILE A N 1
ATOM 1908 C CA . ILE A 1 236 ? 27.986 -13.039 -43.414 1.00 96.00 236 ILE A CA 1
ATOM 1909 C C . ILE A 1 236 ? 28.812 -12.162 -42.478 1.00 96.00 236 ILE A C 1
ATOM 1911 O O . ILE A 1 236 ? 28.713 -12.260 -41.253 1.00 96.00 236 ILE A O 1
ATOM 1915 N N . LYS A 1 237 ? 29.611 -11.279 -43.076 1.00 96.88 237 LYS A N 1
ATOM 1916 C CA . LYS A 1 237 ? 30.569 -10.423 -42.374 1.00 96.88 237 LYS A CA 1
ATOM 1917 C C . LYS A 1 237 ? 30.237 -8.948 -42.543 1.00 96.88 237 LYS A C 1
ATOM 1919 O O . LYS A 1 237 ? 29.737 -8.538 -43.588 1.00 96.88 237 LYS A O 1
ATOM 1924 N N . ALA A 1 238 ? 30.543 -8.155 -41.526 1.00 97.19 238 ALA A N 1
ATOM 1925 C CA . ALA A 1 238 ? 30.492 -6.699 -41.576 1.00 97.19 238 ALA A CA 1
ATOM 1926 C C . ALA A 1 238 ? 31.705 -6.111 -40.859 1.00 97.19 238 ALA A C 1
ATOM 1928 O O . ALA A 1 238 ? 32.275 -6.748 -39.976 1.00 97.19 238 ALA A O 1
ATOM 1929 N N . LYS A 1 239 ? 32.089 -4.889 -41.219 1.00 97.81 239 LYS A N 1
ATOM 1930 C CA . LYS A 1 239 ? 33.240 -4.203 -40.630 1.00 97.81 239 LYS A CA 1
ATOM 1931 C C . LYS A 1 239 ? 32.779 -3.003 -39.817 1.00 97.81 239 LYS A C 1
ATOM 1933 O O . LYS A 1 239 ? 31.931 -2.254 -40.281 1.00 97.81 239 LYS A O 1
ATOM 1938 N N . VAL A 1 240 ? 33.308 -2.805 -38.617 1.00 97.31 240 VAL A N 1
ATOM 1939 C CA . VAL A 1 240 ? 33.016 -1.607 -37.813 1.00 97.31 240 VAL A CA 1
ATOM 1940 C C . VAL A 1 240 ? 33.636 -0.385 -38.488 1.00 97.31 240 VAL A C 1
ATOM 1942 O O . VAL A 1 240 ? 34.809 -0.431 -38.852 1.00 97.31 240 VAL A O 1
ATOM 1945 N N . VAL A 1 241 ? 32.861 0.687 -38.668 1.00 95.62 241 VAL A N 1
ATOM 1946 C CA . VAL A 1 241 ? 33.336 1.933 -39.313 1.00 95.62 241 VAL A CA 1
ATOM 1947 C C . VAL A 1 241 ? 33.341 3.138 -38.383 1.00 95.62 241 VAL A C 1
ATOM 1949 O O . VAL A 1 241 ? 34.090 4.073 -38.604 1.00 95.62 241 VAL A O 1
ATOM 1952 N N . ASP A 1 242 ? 32.516 3.125 -37.343 1.00 93.69 242 ASP A N 1
ATOM 1953 C CA . ASP A 1 242 ? 32.563 4.087 -36.248 1.00 93.69 242 ASP A CA 1
ATOM 1954 C C . ASP A 1 242 ? 31.906 3.453 -35.015 1.00 93.69 242 ASP A C 1
ATOM 1956 O O . ASP A 1 242 ? 31.477 2.299 -35.054 1.00 93.69 242 ASP A O 1
ATOM 1960 N N . ASP A 1 243 ? 31.781 4.212 -33.928 1.00 91.44 243 ASP A N 1
ATOM 1961 C CA . ASP A 1 243 ? 31.198 3.745 -32.669 1.00 91.44 243 ASP A CA 1
ATOM 1962 C C . ASP A 1 243 ? 29.748 3.235 -32.763 1.00 91.44 243 ASP A C 1
ATOM 1964 O O . ASP A 1 243 ? 29.282 2.574 -31.841 1.00 91.44 243 ASP A O 1
ATOM 1968 N N . HIS A 1 244 ? 29.010 3.504 -33.838 1.00 91.44 244 HIS A N 1
ATOM 1969 C CA . HIS A 1 244 ? 27.592 3.167 -33.979 1.00 91.44 244 HIS A CA 1
ATOM 1970 C C . HIS A 1 244 ? 27.229 2.449 -35.285 1.00 91.44 244 HIS A C 1
ATOM 1972 O O . HIS A 1 244 ? 26.108 1.929 -35.394 1.00 91.44 244 HIS A O 1
ATOM 1978 N N . HIS A 1 245 ? 28.129 2.411 -36.263 1.00 95.25 245 HIS A N 1
ATOM 1979 C CA . HIS A 1 245 ? 27.856 1.906 -37.601 1.00 95.25 245 HIS A CA 1
ATOM 1980 C C . HIS A 1 245 ? 28.830 0.817 -38.035 1.00 95.25 245 HIS A C 1
ATOM 1982 O O . HIS A 1 245 ? 29.969 0.705 -37.580 1.00 95.25 245 HIS A O 1
ATOM 1988 N N . ILE A 1 246 ? 28.338 0.014 -38.970 1.00 97.12 246 ILE A N 1
ATOM 1989 C CA . ILE A 1 246 ? 29.089 -1.028 -39.653 1.00 97.12 246 ILE A CA 1
ATOM 1990 C C . ILE A 1 246 ? 28.965 -0.823 -41.160 1.00 97.12 246 ILE A C 1
ATOM 1992 O O . ILE A 1 246 ? 27.944 -0.334 -41.644 1.00 97.12 246 ILE A O 1
ATOM 1996 N N . GLU A 1 247 ? 29.968 -1.251 -41.905 1.00 97.31 247 GLU A N 1
ATOM 1997 C CA . GLU A 1 247 ? 29.889 -1.462 -43.339 1.00 97.31 247 GLU A CA 1
ATOM 1998 C C . GLU A 1 247 ? 29.480 -2.909 -43.609 1.00 97.31 247 GLU A C 1
ATOM 2000 O O . GLU A 1 247 ? 30.131 -3.858 -43.163 1.00 97.31 247 GLU A O 1
ATOM 2005 N N . TYR A 1 248 ? 28.385 -3.076 -44.343 1.00 96.19 248 TYR A N 1
ATOM 2006 C CA . TYR A 1 248 ? 27.888 -4.370 -44.789 1.00 96.19 248 TYR A CA 1
ATOM 2007 C C . TYR A 1 248 ? 27.531 -4.282 -46.274 1.00 96.19 248 TYR A C 1
ATOM 2009 O O . TYR A 1 248 ? 26.758 -3.410 -46.669 1.00 96.19 248 TYR A O 1
ATOM 2017 N N . ASN A 1 249 ? 28.089 -5.175 -47.098 1.00 92.31 249 ASN A N 1
ATOM 2018 C CA . ASN A 1 249 ? 27.931 -5.171 -48.561 1.00 92.31 249 ASN A CA 1
ATOM 2019 C C . ASN A 1 249 ? 28.219 -3.801 -49.217 1.00 92.31 249 ASN A C 1
ATOM 2021 O O . ASN A 1 249 ? 27.511 -3.390 -50.134 1.00 92.31 249 ASN A O 1
ATOM 2025 N N . GLY A 1 250 ? 29.243 -3.087 -48.736 1.00 91.88 250 GLY A N 1
ATOM 2026 C CA . GLY A 1 250 ? 29.639 -1.771 -49.254 1.00 91.88 250 GLY A CA 1
ATOM 2027 C C . GLY A 1 250 ? 28.735 -0.606 -48.830 1.00 91.88 250 GLY A C 1
ATOM 2028 O O . GLY A 1 250 ? 28.939 0.515 -49.291 1.00 91.88 250 GLY A O 1
ATOM 2029 N N . GLU A 1 251 ? 27.748 -0.834 -47.957 1.00 94.94 251 GLU A N 1
ATOM 2030 C CA . GLU A 1 251 ? 26.892 0.216 -47.401 1.00 94.94 251 GLU A CA 1
ATOM 2031 C C . GLU A 1 251 ? 27.138 0.414 -45.901 1.00 94.94 251 GLU A C 1
ATOM 2033 O O . GLU A 1 251 ? 27.108 -0.541 -45.119 1.00 94.94 251 GLU A O 1
ATOM 2038 N N . ILE A 1 252 ? 27.280 1.674 -45.480 1.00 96.69 252 ILE A N 1
ATOM 2039 C CA . ILE A 1 252 ? 27.306 2.051 -44.062 1.00 96.69 252 ILE A CA 1
ATOM 2040 C C . ILE A 1 252 ? 25.886 1.977 -43.494 1.00 96.69 252 ILE A C 1
ATOM 2042 O O . ILE A 1 252 ? 24.940 2.578 -44.011 1.00 96.69 252 ILE A O 1
ATOM 2046 N N . THR A 1 253 ? 25.717 1.226 -42.412 1.00 95.38 253 THR A N 1
ATOM 2047 C CA . THR A 1 253 ? 24.413 0.982 -41.803 1.00 95.38 253 THR A CA 1
ATOM 2048 C C . THR A 1 253 ? 24.522 0.667 -40.311 1.00 95.38 253 THR A C 1
ATOM 2050 O O . THR A 1 253 ? 25.608 0.533 -39.758 1.00 95.38 253 THR A O 1
ATOM 2053 N N . SER A 1 254 ? 23.384 0.568 -39.623 1.00 94.38 254 SER A N 1
ATOM 2054 C CA . SER A 1 254 ? 23.353 0.160 -38.215 1.00 94.38 254 SER A CA 1
ATOM 2055 C C . SER A 1 254 ? 23.249 -1.358 -38.081 1.00 94.38 254 SER A C 1
ATOM 2057 O O . SER A 1 254 ? 22.679 -2.024 -38.947 1.00 94.38 254 SER A O 1
ATOM 2059 N N . LEU A 1 255 ? 23.700 -1.896 -36.942 1.00 93.62 255 LEU A N 1
ATOM 2060 C CA . LEU A 1 255 ? 23.588 -3.323 -36.602 1.00 93.62 255 LEU A CA 1
ATOM 2061 C C . LEU A 1 255 ? 22.169 -3.883 -36.803 1.00 93.62 255 LEU A C 1
ATOM 2063 O O . LEU A 1 255 ? 21.997 -4.993 -37.301 1.00 93.62 255 LEU A O 1
ATOM 2067 N N . SER A 1 256 ? 21.142 -3.123 -36.412 1.00 92.19 256 SER A N 1
ATOM 2068 C CA . SER A 1 256 ? 19.747 -3.557 -36.542 1.00 92.19 256 SER A CA 1
ATOM 2069 C C . SER A 1 256 ? 19.252 -3.497 -37.986 1.00 92.19 256 SER A C 1
ATOM 2071 O O . SER A 1 256 ? 18.520 -4.387 -38.412 1.00 92.19 256 SER A O 1
ATOM 2073 N N . ARG A 1 257 ? 19.646 -2.472 -38.756 1.00 91.94 257 ARG A N 1
ATOM 2074 C CA . ARG A 1 257 ? 19.194 -2.307 -40.144 1.00 91.94 257 ARG A CA 1
ATOM 2075 C C . ARG A 1 257 ? 19.846 -3.328 -41.076 1.00 91.94 257 ARG A C 1
ATOM 2077 O O . ARG A 1 257 ? 19.154 -3.859 -41.941 1.00 91.94 257 ARG A O 1
ATOM 2084 N N . SER A 1 258 ? 21.128 -3.650 -40.886 1.00 94.19 258 SER A N 1
ATOM 2085 C CA . SER A 1 258 ? 21.765 -4.762 -41.607 1.00 94.19 258 SER A CA 1
ATOM 2086 C C . SER A 1 258 ? 21.113 -6.098 -41.254 1.00 94.1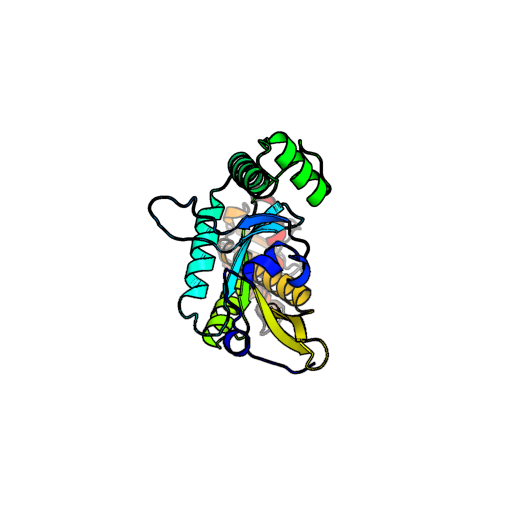9 258 SER A C 1
ATOM 2088 O O . SER A 1 258 ? 20.765 -6.852 -42.157 1.00 94.19 258 SER A O 1
ATOM 2090 N N . ALA A 1 259 ? 20.846 -6.358 -39.969 1.00 93.69 259 ALA A N 1
ATOM 2091 C CA . ALA A 1 259 ? 20.186 -7.589 -39.532 1.00 93.69 259 ALA A CA 1
ATOM 2092 C C . ALA A 1 259 ? 18.774 -7.749 -40.124 1.00 93.69 259 ALA A C 1
ATOM 2094 O O . ALA A 1 259 ? 18.415 -8.833 -40.574 1.00 93.69 259 ALA A O 1
ATOM 2095 N N . GLN A 1 260 ? 17.985 -6.671 -40.195 1.00 94.06 260 GLN A N 1
ATOM 2096 C CA . GLN A 1 260 ? 16.677 -6.687 -40.861 1.00 94.06 260 GLN A CA 1
ATOM 2097 C C . GLN A 1 260 ? 16.771 -7.023 -42.351 1.00 94.06 260 GLN A C 1
ATOM 2099 O O . GLN A 1 260 ? 15.951 -7.795 -42.848 1.00 94.06 260 GLN A O 1
ATOM 2104 N N . LYS A 1 261 ? 17.764 -6.455 -43.053 1.00 93.75 261 LYS A N 1
ATOM 2105 C CA . LYS A 1 261 ? 18.015 -6.748 -44.471 1.00 93.75 261 LYS A CA 1
ATOM 2106 C C . LYS A 1 261 ? 18.393 -8.217 -44.673 1.00 93.75 261 LYS A C 1
ATOM 2108 O O . LYS A 1 261 ? 17.816 -8.859 -45.541 1.00 93.75 261 LYS A O 1
ATOM 2113 N N . ILE A 1 262 ? 19.306 -8.747 -43.854 1.00 94.56 262 ILE A N 1
ATOM 2114 C CA . ILE A 1 262 ? 19.762 -10.147 -43.917 1.00 94.56 262 ILE A CA 1
ATOM 2115 C C . ILE A 1 262 ? 18.596 -11.115 -43.682 1.00 94.56 262 ILE A C 1
ATOM 2117 O O . ILE A 1 262 ? 18.416 -12.065 -44.435 1.00 94.56 262 ILE A O 1
ATOM 2121 N N . LEU A 1 263 ? 17.768 -10.848 -42.669 1.00 93.12 263 LEU A N 1
ATOM 2122 C CA . LEU A 1 263 ? 16.626 -11.696 -42.311 1.00 93.12 263 LEU A CA 1
ATOM 2123 C C . LEU A 1 263 ? 15.384 -11.463 -43.184 1.00 93.12 263 LEU A C 1
ATOM 2125 O O . LEU A 1 263 ? 14.369 -12.127 -42.978 1.00 93.12 263 LEU A O 1
ATOM 2129 N N . ASN A 1 264 ? 15.436 -10.504 -44.115 1.00 93.12 264 ASN A N 1
ATOM 2130 C CA . ASN A 1 264 ? 14.323 -10.101 -44.974 1.00 93.12 264 ASN A CA 1
ATOM 2131 C C . ASN A 1 264 ? 13.001 -9.897 -44.201 1.00 93.12 264 ASN A C 1
ATOM 2133 O O . ASN A 1 264 ? 11.936 -10.379 -44.592 1.00 93.12 264 ASN A O 1
ATOM 2137 N N . THR A 1 265 ? 13.070 -9.199 -43.065 1.00 88.25 265 THR A N 1
ATOM 2138 C CA . THR A 1 265 ? 11.920 -8.986 -42.179 1.00 88.25 265 THR A CA 1
ATOM 2139 C C . THR A 1 265 ? 11.532 -7.518 -42.095 1.00 88.25 265 THR A C 1
ATOM 2141 O O . THR A 1 265 ? 12.375 -6.622 -42.046 1.00 88.25 265 THR A O 1
ATOM 2144 N N . LYS A 1 266 ? 10.221 -7.269 -42.040 1.00 83.94 266 LYS A N 1
ATOM 2145 C CA . LYS A 1 266 ? 9.659 -5.936 -41.781 1.00 83.94 266 LYS A CA 1
ATOM 2146 C C . LYS A 1 266 ? 9.623 -5.596 -40.287 1.00 83.94 266 LYS A C 1
ATOM 2148 O O . LYS A 1 266 ? 9.354 -4.451 -39.936 1.00 83.94 266 LYS A O 1
ATOM 2153 N N . TYR A 1 267 ? 9.884 -6.568 -39.412 1.00 77.94 267 TYR A N 1
ATOM 2154 C CA . TYR A 1 267 ? 9.861 -6.375 -37.964 1.00 77.94 267 TYR A CA 1
ATOM 2155 C C . TYR A 1 267 ? 11.212 -5.861 -37.435 1.00 77.94 267 TYR A C 1
ATOM 2157 O O . TYR A 1 267 ? 12.261 -6.188 -37.993 1.00 77.94 267 TYR A O 1
ATOM 2165 N N . PRO A 1 268 ? 11.230 -5.048 -36.362 1.00 78.69 268 PRO A N 1
ATOM 2166 C CA . PRO A 1 268 ? 12.453 -4.680 -35.650 1.00 78.69 268 PRO A CA 1
ATOM 2167 C C . PRO A 1 268 ? 13.259 -5.900 -35.195 1.00 78.69 268 PRO A C 1
ATOM 2169 O O . PRO A 1 268 ? 12.704 -6.837 -34.628 1.00 78.69 268 PRO A O 1
ATOM 2172 N N . VAL A 1 269 ? 14.576 -5.862 -35.405 1.00 84.75 269 VAL A N 1
ATOM 2173 C CA . VAL A 1 269 ? 15.509 -6.915 -34.979 1.00 84.75 269 VAL A CA 1
ATOM 2174 C C . VAL A 1 269 ? 16.548 -6.319 -34.031 1.00 84.75 269 VAL A C 1
ATOM 2176 O O . VAL A 1 269 ? 17.006 -5.189 -34.217 1.00 84.75 269 VAL A O 1
ATOM 2179 N N . SER A 1 270 ? 16.930 -7.081 -33.004 1.00 86.44 270 SER A N 1
ATOM 2180 C CA . SER A 1 270 ? 18.018 -6.697 -32.103 1.00 86.44 270 SER A CA 1
ATOM 2181 C C . SER A 1 270 ? 19.369 -6.857 -32.801 1.00 86.44 270 SER A C 1
ATOM 2183 O O . SER A 1 270 ? 19.884 -7.969 -32.929 1.00 86.44 270 SER A O 1
ATOM 2185 N N . GLY A 1 271 ? 19.961 -5.743 -33.238 1.00 87.94 271 GLY A N 1
ATOM 2186 C CA . GLY A 1 271 ? 21.278 -5.738 -33.873 1.00 87.94 271 GLY A CA 1
ATOM 2187 C C . GLY A 1 271 ? 22.371 -6.345 -32.987 1.00 87.94 271 GLY A C 1
ATOM 2188 O O . GLY A 1 271 ? 23.136 -7.183 -33.449 1.00 87.94 271 GLY A O 1
ATOM 2189 N N . THR A 1 272 ? 22.405 -6.017 -31.692 1.00 91.56 272 THR A N 1
ATOM 2190 C CA . THR A 1 272 ? 23.427 -6.542 -30.765 1.00 91.56 272 THR A CA 1
ATOM 2191 C C . THR A 1 272 ? 23.294 -8.041 -30.492 1.00 91.56 272 THR A C 1
ATOM 2193 O O . THR A 1 272 ? 24.282 -8.695 -30.170 1.00 91.56 272 THR A O 1
ATOM 2196 N N . ALA A 1 273 ? 22.095 -8.613 -30.634 1.00 92.00 273 ALA A N 1
ATOM 2197 C CA . ALA A 1 273 ? 21.903 -10.063 -30.563 1.00 92.00 273 ALA A CA 1
ATOM 2198 C C . ALA A 1 273 ? 22.222 -10.764 -31.895 1.00 92.00 273 ALA A C 1
ATOM 2200 O O . ALA A 1 273 ? 22.512 -11.956 -31.906 1.00 92.00 273 ALA A O 1
ATOM 2201 N N . SER A 1 274 ? 22.162 -10.026 -33.007 1.00 94.19 274 SER A N 1
ATOM 2202 C CA . SER A 1 274 ? 22.292 -10.577 -34.358 1.00 94.19 274 SER A CA 1
ATOM 2203 C C . SER A 1 274 ? 23.732 -10.638 -34.856 1.00 94.19 274 SER A C 1
ATOM 2205 O O . SER A 1 274 ? 24.013 -11.431 -35.748 1.00 94.19 274 SER A O 1
ATOM 2207 N N . TRP A 1 275 ? 24.637 -9.846 -34.283 1.00 96.38 275 TRP A N 1
ATOM 2208 C CA . TRP A 1 275 ? 26.052 -9.792 -34.654 1.00 96.38 275 TRP A CA 1
ATOM 2209 C C . TRP A 1 275 ? 26.943 -10.326 -33.535 1.00 96.38 275 TRP A C 1
ATOM 2211 O O . TRP A 1 275 ? 26.650 -10.133 -32.349 1.00 96.38 275 TRP A O 1
ATOM 2221 N N . LYS A 1 276 ? 28.035 -10.986 -33.920 1.00 97.00 276 LYS A N 1
ATOM 2222 C CA . LYS A 1 276 ? 29.056 -11.530 -33.030 1.00 97.00 276 LYS A CA 1
ATOM 2223 C C . LYS A 1 276 ? 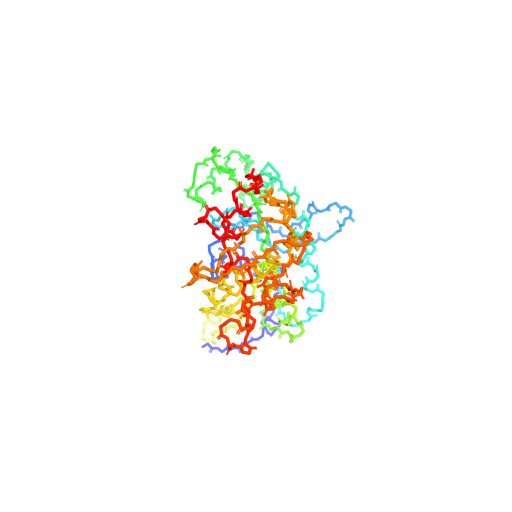30.422 -10.909 -33.305 1.00 97.00 276 LYS A C 1
ATOM 2225 O O . LYS A 1 276 ? 30.740 -10.582 -34.445 1.00 97.00 276 LYS A O 1
ATOM 2230 N N . TYR A 1 277 ? 31.230 -10.828 -32.259 1.00 96.62 277 TYR A N 1
ATOM 2231 C CA . TYR A 1 277 ? 32.652 -10.508 -32.308 1.00 96.62 277 TYR A CA 1
ATOM 2232 C C . TYR A 1 277 ? 33.384 -11.532 -31.438 1.00 96.62 277 TYR A C 1
ATOM 2234 O O . TYR A 1 277 ? 32.909 -11.832 -30.346 1.00 96.62 277 TYR A O 1
ATOM 2242 N N . GLU A 1 278 ? 34.480 -12.117 -31.929 1.00 93.62 278 GLU A N 1
ATOM 2243 C CA . GLU A 1 278 ? 35.257 -13.140 -31.196 1.00 93.62 278 GLU A CA 1
ATOM 2244 C C . GLU A 1 278 ? 34.399 -14.311 -30.656 1.00 93.62 278 GLU A C 1
ATOM 2246 O O . GLU A 1 278 ? 34.587 -14.796 -29.543 1.00 93.62 278 GLU A O 1
ATOM 2251 N N . GLY A 1 279 ? 33.417 -14.768 -31.443 1.00 91.56 279 GLY A N 1
ATOM 2252 C CA . GLY A 1 279 ? 32.590 -15.940 -31.117 1.00 91.56 279 GLY A CA 1
ATOM 2253 C C . GLY A 1 279 ? 31.401 -15.685 -30.179 1.00 91.56 279 GLY A C 1
ATOM 2254 O O . GLY A 1 279 ? 30.578 -16.580 -29.981 1.00 91.56 279 GLY A O 1
ATOM 2255 N N . GLU A 1 280 ? 31.224 -14.471 -29.655 1.00 94.50 280 GLU A N 1
ATOM 2256 C CA . GLU A 1 280 ? 30.080 -14.105 -28.808 1.00 94.50 280 GLU A CA 1
ATOM 2257 C C . GLU A 1 280 ? 29.235 -12.986 -29.421 1.00 94.50 280 GLU A C 1
ATOM 2259 O O . GLU A 1 280 ? 29.737 -12.119 -30.127 1.00 94.50 280 GLU A O 1
ATOM 2264 N N . THR A 1 281 ? 27.934 -12.961 -29.125 1.00 95.75 281 THR A N 1
ATOM 2265 C CA . THR A 1 281 ? 27.056 -11.858 -29.554 1.00 95.75 281 THR A CA 1
ATOM 2266 C C . THR A 1 281 ? 27.427 -10.558 -28.848 1.00 95.75 281 THR A C 1
ATOM 2268 O O . THR A 1 281 ? 27.724 -10.587 -27.650 1.00 95.75 281 THR A O 1
ATOM 2271 N N . LEU A 1 282 ? 27.276 -9.417 -29.520 1.00 93.31 282 LEU A N 1
ATOM 2272 C CA . LEU A 1 282 ? 27.530 -8.101 -28.922 1.00 93.31 282 LEU A CA 1
ATOM 2273 C C . LEU A 1 282 ? 26.679 -7.841 -27.665 1.00 93.31 282 LEU A C 1
ATOM 2275 O O . LEU A 1 282 ? 27.128 -7.164 -26.745 1.00 93.31 282 LEU A O 1
ATOM 2279 N N . ASP A 1 283 ? 25.478 -8.422 -27.576 1.00 90.12 283 ASP A N 1
ATOM 2280 C CA . ASP A 1 283 ? 24.635 -8.353 -26.375 1.00 90.12 283 ASP A CA 1
ATOM 2281 C C . ASP A 1 283 ? 25.251 -9.090 -25.172 1.00 90.12 283 ASP A C 1
ATOM 2283 O O . ASP A 1 283 ? 25.249 -8.567 -24.057 1.00 90.12 283 ASP A O 1
ATOM 2287 N N . LYS A 1 284 ? 25.841 -10.274 -25.397 1.00 90.75 284 LYS A N 1
ATOM 2288 C CA . LYS A 1 284 ? 26.603 -11.014 -24.374 1.00 90.75 284 LYS A CA 1
ATOM 2289 C C . LYS A 1 284 ? 27.872 -10.264 -23.981 1.00 90.75 284 LYS A C 1
ATOM 2291 O O . LYS A 1 284 ? 28.102 -10.073 -22.789 1.00 90.75 284 LYS A O 1
ATOM 2296 N N . ARG A 1 285 ? 28.628 -9.761 -24.964 1.00 93.00 285 ARG A N 1
ATOM 2297 C CA . ARG A 1 285 ? 29.840 -8.969 -24.713 1.00 93.00 285 ARG A CA 1
ATOM 2298 C C . ARG A 1 285 ? 29.525 -7.741 -23.860 1.00 93.00 285 ARG A C 1
ATOM 2300 O O . ARG A 1 285 ? 30.172 -7.514 -22.846 1.00 93.00 285 ARG A O 1
ATOM 2307 N N . ARG A 1 286 ? 28.444 -7.019 -24.172 1.00 88.19 286 ARG A N 1
ATOM 2308 C CA . ARG A 1 286 ? 27.968 -5.882 -23.370 1.00 88.19 286 ARG A CA 1
ATOM 2309 C C . ARG A 1 286 ? 27.699 -6.245 -21.909 1.00 88.19 286 ARG A C 1
ATOM 2311 O O . ARG A 1 286 ? 27.998 -5.447 -21.031 1.00 88.19 286 ARG A O 1
ATOM 2318 N N . ARG A 1 287 ? 27.123 -7.419 -21.631 1.00 86.81 287 ARG A N 1
ATOM 2319 C CA . ARG A 1 287 ? 26.878 -7.873 -20.249 1.00 86.81 287 ARG A CA 1
ATOM 2320 C C . ARG A 1 287 ? 28.176 -8.188 -19.509 1.00 86.81 287 ARG A C 1
ATOM 2322 O O . ARG A 1 287 ? 28.226 -7.950 -18.314 1.00 86.81 287 ARG A O 1
ATOM 2329 N N . ARG A 1 288 ? 29.205 -8.676 -20.210 1.00 88.81 288 ARG A N 1
ATOM 2330 C CA . ARG A 1 288 ? 30.533 -8.936 -19.633 1.00 88.81 288 ARG A CA 1
ATOM 2331 C C . ARG A 1 288 ? 31.299 -7.651 -19.303 1.00 88.81 288 ARG A C 1
ATOM 2333 O O . ARG A 1 288 ? 31.998 -7.616 -18.304 1.00 88.81 288 ARG A O 1
ATOM 2340 N N . PHE A 1 289 ? 31.181 -6.623 -20.146 1.00 84.56 289 PHE A N 1
ATOM 2341 C CA . PHE A 1 289 ? 31.871 -5.336 -19.967 1.00 84.56 289 PHE A CA 1
ATOM 2342 C C . PHE A 1 289 ? 31.104 -4.331 -19.099 1.00 84.56 289 PHE A C 1
ATOM 2344 O O . PHE A 1 289 ? 31.665 -3.314 -18.697 1.00 84.56 289 PHE A O 1
ATOM 2351 N N . LYS A 1 290 ? 29.830 -4.593 -18.784 1.00 70.88 290 LYS A N 1
ATOM 2352 C CA . LYS A 1 290 ? 29.160 -3.868 -17.705 1.00 70.88 290 LYS A CA 1
ATOM 2353 C C . LYS A 1 290 ? 29.847 -4.231 -16.379 1.00 70.88 290 LYS A C 1
ATOM 2355 O O . LYS A 1 290 ? 29.980 -5.424 -16.112 1.00 70.88 290 LYS A O 1
ATOM 2360 N N . PRO A 1 291 ? 30.234 -3.252 -15.541 1.00 54.53 291 PRO A N 1
ATOM 2361 C CA . PRO A 1 291 ? 30.570 -3.555 -14.158 1.00 54.53 291 PRO A CA 1
ATOM 2362 C C . PRO A 1 291 ? 29.379 -4.278 -13.515 1.00 54.53 291 PRO A C 1
ATOM 2364 O O . PRO A 1 291 ? 28.228 -3.925 -13.789 1.00 54.53 291 PRO A O 1
ATOM 2367 N N . MET A 1 292 ? 29.647 -5.307 -12.710 1.00 46.97 292 MET A N 1
ATOM 2368 C CA . MET A 1 292 ? 28.649 -5.810 -11.768 1.00 46.97 292 MET A CA 1
ATOM 2369 C C . MET A 1 292 ? 28.393 -4.672 -10.773 1.00 46.97 292 MET A C 1
ATOM 2371 O O . MET A 1 292 ? 29.312 -4.300 -10.045 1.00 46.97 292 MET A O 1
ATOM 2375 N N . GLU A 1 293 ? 27.212 -4.057 -10.856 1.00 40.84 293 GLU A N 1
ATOM 2376 C CA . GLU A 1 293 ? 26.686 -3.158 -9.816 1.00 40.84 293 GLU A CA 1
ATOM 2377 C C . GLU A 1 293 ? 26.363 -3.953 -8.550 1.00 40.84 293 GLU A C 1
ATOM 2379 O O . GLU A 1 293 ? 25.846 -5.089 -8.693 1.00 40.84 293 GLU A O 1
#

pLDDT: mean 88.68, std 9.75, range [40.84, 98.5]

Organism: NCBI:txid1434114

Nearest PDB structures (foldseek):
  4uc9-assembly1_A  TM=3.070E-01  e=1.131E+00  Human respiratory syncytial virus A2
  4uc9-assembly4_D  TM=3.037E-01  e=1.276E+00  Human respiratory syncytial virus A2
  7crn-assembly2_B-2  TM=2.188E-01  e=5.177E-01  Streptomyces abietis
  8oou-assembly1_A  TM=2.961E-01  e=2.472E+00  Respiratory syncytial virus